Protein AF-A0AAV4MTW9-F1 (afdb_monomer)

Sequence (294 aa):
MYGYQKNYVWISEKLCIDIMNGYQNYFRSQCMYIMDGCQNCFISQWMDIRIASYRNGWISELLHIAMDGYQNYFRSQRIYIRITSDRNGWISELLQITAYLYQNYFRSQRIYIRITSDHSVFISELLQITMYGYQNYLVHNVWISEELFMDIRIISDHNVWIFRWMDIKIASDHNGWISELLQITMDGYQNCFRSQWMDIRIASDHNGWISELLQITMDGYQNCFRSQWMDIRIASDHNGWISELLQFTMDIRITSVHNVWLSEELFMDIRIISDHNVWISELLPEYNKRLLPF

Radius of gyration: 26.44 Å; Cα contacts (8 Å, |Δi|>4): 897; chains: 1; bounding box: 59×42×82 Å

pLDDT: mean 71.35, std 13.72, range [31.73, 88.75]

Solvent-accessible surface area (backbone atoms only — not comparable to full-atom values): 13640 Å² total; per-residue (Å²): 136,84,80,84,85,70,66,48,79,46,79,46,67,66,43,80,44,70,72,52,93,63,60,51,33,39,41,40,29,47,32,38,38,43,43,41,47,36,40,30,40,42,39,29,47,32,37,44,37,66,32,58,36,39,47,30,38,39,40,29,46,34,36,39,39,36,32,45,38,36,51,29,40,40,36,22,46,32,37,42,40,44,34,42,40,37,46,32,38,39,39,32,46,36,35,39,40,40,35,45,41,35,49,29,41,41,40,20,46,30,37,42,40,40,38,43,60,28,53,28,40,41,38,31,44,37,39,37,46,41,36,63,48,68,92,84,80,67,25,50,30,41,40,38,25,51,33,39,54,39,69,42,56,39,44,50,34,45,35,39,40,42,31,42,36,42,45,41,39,43,41,43,31,44,32,40,41,39,32,48,35,38,36,40,37,39,36,37,37,44,34,38,42,36,30,45,32,37,41,38,40,36,46,40,33,48,35,40,42,37,32,44,31,38,36,39,39,37,38,39,39,39,39,38,41,34,32,46,38,62,39,41,40,38,44,35,41,40,40,39,39,40,35,76,48,42,79,55,83,38,66,36,41,37,54,32,53,38,40,40,41,39,32,50,44,84,48,82,48,78,49,75,53,61,83,37,81,48,81,48,59,85,52,83,78,97,72,81,87,76,77,79,81,132

Foldseek 3Di:
DDDDDDAEEEEDQEEEAQEDPHANYEYEYQEYEYEEDENYEYEYQYYAYAEEYYCYEYEYQEEEDEYEYENYEYEYQEYAEEYEYENYEEEYQYYEYEYEEECYEEEYQEYHYEYHYANYEYEYQEYEYEYDDDPDDAHQYEYYYQDYDYPYPDEHEHYEYAYADDADEEEYEHYEYEYQEEEYEYEYEAYEYEYQEYAYEYEYERYEEEYQYYEYEYEYEAYEYEYQAYEYEYEYEHYEYEHEHDPDPYEYEYDYAEYEYEYADDDDDYDYPYNYYHYDYPDDDDDDPPPPDD

Secondary structure (DSSP, 8-state):
--------EEE-SEEEES----SS-EEE-SEEEE--EES-EEE-SEEEE-S-EES-EEEEEEEEE--EEES-EEEEEEEEEEEEEES-EEEEEEEEEEEEEES-EEEEEEEEEEEEEES-EEEEEEEEE-----SSS----EEEEEEEEE----EEES-EEEEEEEEEEEEEES-EEEEEEEEEEEEEES-EEE-SEEEEEEEEEEEEEEEEEEEEEEEEEEEEEEEEEEEEEEEEEEEEEEES--B----EEEEEEEEEEEESS-B--EEEEEEEEEEEES------------

Structure (mmCIF, N/CA/C/O backbone):
data_AF-A0AAV4MTW9-F1
#
_entry.id   AF-A0AAV4MTW9-F1
#
loop_
_atom_site.group_PDB
_atom_site.id
_atom_site.type_symbol
_atom_site.label_atom_id
_atom_site.label_alt_id
_atom_site.label_comp_id
_atom_site.label_asym_id
_atom_site.label_entity_id
_atom_site.label_seq_id
_atom_site.pdbx_PDB_ins_code
_atom_site.Cartn_x
_atom_site.Cartn_y
_atom_site.Cartn_z
_atom_site.occupancy
_atom_site.B_iso_or_equiv
_atom_site.auth_seq_id
_atom_site.auth_comp_id
_atom_site.auth_asym_id
_atom_site.auth_atom_id
_atom_site.pdbx_PDB_model_num
ATOM 1 N N . MET A 1 1 ? -10.074 -26.906 36.254 1.00 33.91 1 MET A N 1
ATOM 2 C CA . MET A 1 1 ? -10.757 -27.031 34.949 1.00 33.91 1 MET A CA 1
ATOM 3 C C . MET A 1 1 ? -12.032 -26.200 34.993 1.00 33.91 1 MET A C 1
ATOM 5 O O . MET A 1 1 ? -12.782 -26.348 35.945 1.00 33.91 1 MET A O 1
ATOM 9 N N . TYR A 1 2 ? -12.186 -25.313 34.003 1.00 37.59 2 TYR A N 1
ATOM 10 C CA . TYR A 1 2 ? -13.362 -24.505 33.633 1.00 37.59 2 TYR A CA 1
ATOM 11 C C . TYR A 1 2 ? -14.008 -23.630 34.722 1.00 37.59 2 TYR A C 1
ATOM 13 O O . TYR A 1 2 ? -15.045 -23.955 35.293 1.00 37.59 2 TYR A O 1
ATOM 21 N N . GLY A 1 3 ? -13.386 -22.472 34.968 1.00 34.41 3 GLY A N 1
ATOM 22 C CA . GLY A 1 3 ? -13.994 -21.369 35.710 1.00 34.41 3 GLY A CA 1
ATOM 23 C C . GLY A 1 3 ? -15.093 -20.692 34.887 1.00 34.41 3 GLY A C 1
ATOM 24 O O . GLY A 1 3 ? -14.887 -20.362 33.723 1.00 34.41 3 GLY A O 1
ATOM 25 N N . TYR A 1 4 ? -16.256 -20.538 35.515 1.00 38.91 4 TYR A N 1
ATOM 26 C CA . TYR A 1 4 ? -17.498 -19.938 35.030 1.00 38.91 4 TYR A CA 1
ATOM 27 C C . TYR A 1 4 ? -17.332 -18.796 34.006 1.00 38.91 4 TYR A C 1
ATOM 29 O O . TYR A 1 4 ? -17.029 -17.662 34.369 1.00 38.91 4 TYR A O 1
ATOM 37 N N . GLN A 1 5 ? -17.640 -19.079 32.736 1.00 45.12 5 GLN A N 1
ATOM 38 C CA . GLN A 1 5 ? -17.942 -18.062 31.726 1.00 45.12 5 GLN A CA 1
ATOM 39 C C . GLN A 1 5 ? -19.356 -17.533 31.980 1.00 45.12 5 GLN A C 1
ATOM 41 O O . GLN A 1 5 ? -20.344 -18.190 31.655 1.00 45.12 5 GLN A O 1
ATOM 46 N N . LYS A 1 6 ? -19.471 -16.354 32.593 1.00 51.50 6 LYS A N 1
ATOM 47 C CA . LYS A 1 6 ? -20.715 -15.581 32.553 1.00 51.50 6 LYS A CA 1
ATOM 48 C C . LYS A 1 6 ? -20.558 -14.510 31.484 1.00 51.50 6 LYS A C 1
ATOM 50 O O . LYS A 1 6 ? -19.900 -13.506 31.722 1.00 51.50 6 LYS A O 1
ATOM 55 N N . ASN A 1 7 ? -21.164 -14.747 30.326 1.00 62.75 7 ASN A N 1
ATOM 56 C CA . ASN A 1 7 ? -21.307 -13.729 29.293 1.00 62.75 7 ASN A CA 1
ATOM 57 C C . ASN A 1 7 ? -22.433 -12.795 29.730 1.00 62.75 7 ASN A C 1
ATOM 59 O O . ASN A 1 7 ? -23.581 -13.231 29.852 1.00 62.75 7 ASN A O 1
ATOM 63 N N . TYR A 1 8 ? -22.118 -11.531 29.993 1.00 70.31 8 TYR A N 1
ATOM 64 C CA . TYR A 1 8 ? -23.138 -10.546 30.326 1.00 70.31 8 TYR A CA 1
ATOM 65 C C . TYR A 1 8 ? -23.569 -9.787 29.072 1.00 70.31 8 TYR A C 1
ATOM 67 O O . TYR A 1 8 ? -22.739 -9.370 28.260 1.00 70.31 8 TYR A O 1
ATOM 75 N N . VAL A 1 9 ? -24.885 -9.618 28.928 1.00 75.69 9 VAL A N 1
ATOM 76 C CA . VAL A 1 9 ? -25.512 -8.802 27.885 1.00 75.69 9 VAL A CA 1
ATOM 77 C C . VAL A 1 9 ? -25.993 -7.511 28.530 1.00 75.69 9 VAL A C 1
ATOM 79 O O . VAL A 1 9 ? -26.837 -7.542 29.424 1.00 75.69 9 VAL A O 1
ATOM 82 N N . TRP A 1 10 ? -25.471 -6.385 28.060 1.00 76.12 10 TRP A N 1
ATOM 83 C CA . TRP A 1 10 ? -25.805 -5.057 28.564 1.00 76.12 10 TRP A CA 1
ATOM 84 C C . TRP A 1 10 ? -26.515 -4.261 27.478 1.00 76.12 10 TRP A C 1
ATOM 86 O O . TRP A 1 10 ? -25.985 -4.096 26.378 1.00 76.12 10 TRP A O 1
ATOM 96 N N . ILE A 1 11 ? -27.717 -3.776 27.788 1.00 79.44 11 ILE A N 1
ATOM 97 C CA . ILE A 1 11 ? -28.542 -2.990 26.869 1.00 79.44 11 ILE A CA 1
ATOM 98 C C . ILE A 1 11 ? -28.936 -1.697 27.577 1.00 79.44 11 ILE A C 1
ATOM 100 O O . ILE A 1 11 ? -29.550 -1.736 28.640 1.00 79.44 11 ILE A O 1
ATOM 104 N N . SER A 1 12 ? -28.564 -0.562 26.991 1.00 81.31 12 SER A N 1
ATOM 105 C CA . SER A 1 12 ? -28.893 0.779 27.488 1.00 81.31 12 SER A CA 1
ATOM 106 C C . SER A 1 12 ? -29.123 1.728 26.310 1.00 81.31 12 SER A C 1
ATOM 108 O O . SER A 1 12 ? -28.752 1.415 25.186 1.00 81.31 12 SER A O 1
ATOM 110 N N . GLU A 1 13 ? -29.715 2.898 26.532 1.00 80.25 13 GLU A N 1
ATOM 111 C CA . GLU A 1 13 ? -29.717 3.966 25.521 1.00 80.25 13 GLU A CA 1
ATOM 112 C C . GLU A 1 13 ? -28.353 4.665 25.446 1.00 80.25 13 GLU A C 1
ATOM 114 O O . GLU A 1 13 ? -27.844 4.954 24.362 1.00 80.25 13 GLU A O 1
ATOM 119 N N . LYS A 1 14 ? -27.734 4.912 26.605 1.00 84.19 14 LYS A N 1
ATOM 120 C CA . LYS A 1 14 ? -26.401 5.510 26.733 1.00 84.19 14 LYS A CA 1
ATOM 121 C C . LYS A 1 14 ? -25.573 4.700 27.710 1.00 84.19 14 LYS A C 1
ATOM 123 O O . LYS A 1 14 ? -26.053 4.342 28.787 1.00 84.19 14 LYS A O 1
ATOM 128 N N . LEU A 1 15 ? -24.325 4.434 27.348 1.00 80.69 15 LEU A N 1
ATOM 129 C CA . LEU A 1 15 ? -23.420 3.653 28.173 1.00 80.69 15 LEU A CA 1
ATOM 130 C C . LEU A 1 15 ? -22.068 4.356 28.278 1.00 80.69 15 LEU A C 1
ATOM 132 O O . LEU A 1 15 ? -21.459 4.701 27.270 1.00 80.69 15 LEU A O 1
ATOM 136 N N . CYS A 1 16 ? -21.613 4.564 29.508 1.00 79.12 16 CYS A N 1
ATOM 137 C CA . CYS A 1 16 ? -20.262 5.012 29.811 1.00 79.12 16 CYS A CA 1
ATOM 138 C C . CYS A 1 16 ? -19.577 3.886 30.585 1.00 79.12 16 CYS A C 1
ATOM 140 O O . CYS A 1 16 ? -20.095 3.451 31.615 1.00 79.12 16 CYS A O 1
ATOM 142 N N . ILE A 1 17 ? -18.469 3.379 30.058 1.00 72.75 17 ILE A N 1
ATOM 143 C CA . ILE A 1 17 ? -17.721 2.260 30.623 1.00 72.75 17 ILE A CA 1
ATOM 144 C C . ILE A 1 17 ? -16.321 2.756 30.965 1.00 72.75 17 ILE A C 1
ATOM 146 O O . ILE A 1 17 ? -15.572 3.090 30.053 1.00 72.75 17 ILE A O 1
ATOM 150 N N . ASP A 1 18 ? -15.974 2.776 32.253 1.00 65.56 18 ASP A N 1
ATOM 151 C CA . ASP A 1 18 ? -14.696 3.329 32.724 1.00 65.56 18 ASP A CA 1
ATOM 152 C C . ASP A 1 18 ? -13.575 2.267 32.791 1.00 65.56 18 ASP A C 1
ATOM 154 O O . ASP A 1 18 ? -12.507 2.424 32.216 1.00 65.56 18 ASP A O 1
ATOM 158 N N . ILE A 1 19 ? -13.818 1.120 33.430 1.00 62.25 19 ILE A N 1
ATOM 159 C CA . ILE A 1 19 ? -12.904 -0.036 33.413 1.00 62.25 19 ILE A CA 1
ATOM 160 C C . ILE A 1 19 ? -13.751 -1.303 33.426 1.00 62.25 19 ILE A C 1
ATOM 162 O O . ILE A 1 19 ? -14.639 -1.444 34.272 1.00 62.25 19 ILE A O 1
ATOM 166 N N . MET A 1 20 ? -13.468 -2.248 32.526 1.00 62.97 20 MET A N 1
ATOM 167 C CA . MET A 1 20 ? -14.108 -3.563 32.560 1.00 62.97 20 MET A CA 1
ATOM 168 C C . MET A 1 20 ? -13.184 -4.658 33.051 1.00 62.97 20 MET A C 1
ATOM 170 O O . MET A 1 20 ? -12.307 -5.133 32.337 1.00 62.97 20 MET A O 1
ATOM 174 N N . ASN A 1 21 ? -13.499 -5.154 34.243 1.00 54.59 21 ASN A N 1
ATOM 175 C CA . ASN A 1 21 ? -12.995 -6.428 34.727 1.00 54.59 21 ASN A CA 1
ATOM 176 C C . ASN A 1 21 ? -13.935 -7.545 34.250 1.00 54.59 21 ASN A C 1
ATOM 178 O O . ASN A 1 21 ? -14.930 -7.858 34.903 1.00 54.59 21 ASN A O 1
ATOM 182 N N . GLY A 1 22 ? -13.649 -8.123 33.082 1.00 56.19 22 GLY A N 1
ATOM 183 C CA . GLY A 1 22 ? -14.400 -9.253 32.533 1.00 56.19 22 GLY A CA 1
ATOM 184 C C . GLY A 1 22 ? -14.090 -9.524 31.061 1.00 56.19 22 GLY A C 1
ATOM 185 O O . GLY A 1 22 ? -13.777 -8.603 30.311 1.00 56.19 22 GLY A O 1
ATOM 186 N N . TYR A 1 23 ? -14.203 -10.790 30.660 1.00 63.16 23 TYR A N 1
ATOM 187 C CA . TYR A 1 23 ? -14.005 -11.259 29.286 1.00 63.16 23 TYR A CA 1
ATOM 188 C C . TYR A 1 23 ? -15.354 -11.670 28.677 1.00 63.16 23 TYR A C 1
ATOM 190 O O . TYR A 1 23 ? -16.226 -12.141 29.406 1.00 63.16 23 TYR A O 1
ATOM 198 N N . GLN A 1 24 ? -15.499 -11.568 27.353 1.00 69.25 24 GLN A N 1
ATOM 199 C CA . GLN A 1 24 ? -16.629 -12.124 26.585 1.00 69.25 24 GLN A CA 1
ATOM 200 C C . GLN A 1 24 ? -17.997 -11.490 26.871 1.00 69.25 24 GLN A C 1
ATOM 202 O O . GLN A 1 24 ? -19.038 -12.148 26.825 1.00 69.25 24 GLN A O 1
ATOM 207 N N . ASN A 1 25 ? -18.012 -10.186 27.124 1.00 77.62 25 ASN A N 1
ATOM 208 C CA . ASN A 1 25 ? -19.246 -9.433 27.306 1.00 77.62 25 ASN A CA 1
ATOM 209 C C . ASN A 1 25 ? -19.774 -8.864 25.985 1.00 77.62 25 ASN A C 1
ATOM 211 O O . ASN A 1 25 ? -19.014 -8.579 25.053 1.00 77.62 25 ASN A O 1
ATOM 215 N N . TYR A 1 26 ? -21.091 -8.663 25.936 1.00 80.25 26 TYR A N 1
ATOM 216 C CA . TYR A 1 26 ? -21.791 -8.069 24.805 1.00 80.25 26 TYR A CA 1
ATOM 217 C C . TYR A 1 26 ? -22.514 -6.790 25.232 1.00 80.25 26 TYR A C 1
ATOM 219 O O . TYR A 1 26 ? -23.359 -6.813 26.131 1.00 80.25 26 TYR A O 1
ATOM 227 N N . PHE A 1 27 ? -22.217 -5.685 24.553 1.00 81.81 27 PHE A N 1
ATOM 228 C CA . PHE A 1 27 ? -22.789 -4.370 24.831 1.00 81.81 27 PHE A CA 1
ATOM 229 C C . PHE A 1 27 ? -23.566 -3.857 23.633 1.00 81.81 27 PHE A C 1
ATOM 231 O O . PHE A 1 27 ? -23.054 -3.832 22.512 1.00 81.81 27 PHE A O 1
ATOM 238 N N . ARG A 1 28 ? -24.789 -3.395 23.887 1.00 82.44 28 ARG A N 1
ATOM 239 C CA . ARG A 1 28 ? -25.616 -2.707 22.903 1.00 82.44 28 ARG A CA 1
ATOM 240 C C . ARG A 1 28 ? -26.115 -1.385 23.468 1.00 82.44 28 ARG A C 1
ATOM 242 O O . ARG A 1 28 ? -26.792 -1.367 24.493 1.00 82.44 28 ARG A O 1
ATOM 249 N N . SER A 1 29 ? -25.808 -0.296 22.775 1.00 84.62 29 SER A N 1
ATOM 250 C CA . SER A 1 29 ? -26.256 1.048 23.145 1.00 84.62 29 SER A CA 1
ATOM 251 C C . SER A 1 29 ? -26.595 1.888 21.916 1.00 84.62 29 SER A C 1
ATOM 253 O O . SER A 1 29 ? -26.292 1.475 20.802 1.00 84.62 29 SER A O 1
ATOM 255 N N . GLN A 1 30 ? -27.218 3.058 22.076 1.00 79.81 30 GLN A N 1
ATOM 256 C CA . GLN A 1 30 ? -27.234 4.054 20.992 1.00 79.81 30 GLN A CA 1
ATOM 257 C C . GLN A 1 30 ? -25.926 4.851 20.984 1.00 79.81 30 GLN A C 1
ATOM 259 O O . GLN A 1 30 ? -25.338 5.063 19.924 1.00 79.81 30 GLN A O 1
ATOM 264 N N . CYS A 1 31 ? -25.440 5.230 22.172 1.00 80.81 31 CYS A N 1
ATOM 265 C CA . CYS A 1 31 ? -24.148 5.892 22.352 1.00 80.81 31 CYS A CA 1
ATOM 266 C C . CYS A 1 31 ? -23.289 5.146 23.374 1.00 80.81 31 CYS A C 1
ATOM 268 O O . CYS A 1 31 ? -23.778 4.802 24.458 1.00 80.81 31 CYS A O 1
ATOM 270 N N . MET A 1 32 ? -22.008 4.943 23.061 1.00 80.88 32 MET A N 1
ATOM 271 C CA . MET A 1 32 ? -21.030 4.386 23.998 1.00 80.88 32 MET A CA 1
ATOM 272 C C . MET A 1 32 ? -19.794 5.266 24.127 1.00 80.88 32 MET A C 1
ATOM 274 O O . MET A 1 32 ? -19.244 5.728 23.130 1.00 80.88 32 MET A O 1
ATOM 278 N N . TYR A 1 33 ? -19.353 5.442 25.369 1.00 74.81 33 TYR A N 1
ATOM 279 C CA . TYR A 1 33 ? -18.033 5.955 25.713 1.00 74.81 33 TYR A CA 1
ATOM 280 C C . TYR A 1 33 ? -17.292 4.869 26.485 1.00 74.81 33 TYR A C 1
ATOM 282 O O . TYR A 1 33 ? -17.823 4.378 27.485 1.00 74.81 33 TYR A O 1
ATOM 290 N N . ILE A 1 34 ? -16.132 4.433 25.990 1.00 70.75 34 ILE A N 1
ATOM 291 C CA . ILE A 1 34 ? -15.452 3.248 26.534 1.00 70.75 34 ILE A CA 1
ATOM 292 C C . ILE A 1 34 ? -13.982 3.538 26.820 1.00 70.75 34 ILE A C 1
ATOM 294 O O . ILE A 1 34 ? -13.256 4.042 25.960 1.00 70.75 34 ILE A O 1
ATOM 298 N N . MET A 1 35 ? -13.583 3.175 28.042 1.00 57.81 35 MET A N 1
ATOM 299 C CA . MET A 1 35 ? -12.271 3.421 28.634 1.00 57.81 35 MET A CA 1
ATOM 300 C C . MET A 1 35 ? -11.452 2.134 28.932 1.00 57.81 35 MET A C 1
ATOM 302 O O . MET A 1 35 ? -10.246 2.208 29.080 1.00 57.81 35 MET A O 1
ATOM 306 N N . ASP A 1 36 ? -12.002 0.918 28.946 1.00 64.12 36 ASP A N 1
ATOM 307 C CA . ASP A 1 36 ? -11.157 -0.299 28.888 1.00 64.12 36 ASP A CA 1
ATOM 308 C C . ASP A 1 36 ? -11.967 -1.547 28.528 1.00 64.12 36 ASP A C 1
ATOM 310 O O . ASP A 1 36 ? -13.145 -1.654 28.885 1.00 64.12 36 ASP A O 1
ATOM 314 N N . GLY A 1 37 ? -11.346 -2.519 27.857 1.00 65.88 37 GLY A N 1
ATOM 315 C CA . GLY A 1 37 ? -11.930 -3.842 27.678 1.00 65.88 37 GLY A CA 1
ATOM 316 C C . GLY A 1 37 ? -11.040 -4.846 26.945 1.00 65.88 37 GLY A C 1
ATOM 317 O O . GLY A 1 37 ? -10.275 -4.499 26.046 1.00 65.88 37 GLY A O 1
ATOM 318 N N . CYS A 1 38 ? -11.219 -6.127 27.274 1.00 71.56 38 CYS A N 1
ATOM 319 C CA . CYS A 1 38 ? -10.578 -7.258 26.603 1.00 71.56 38 CYS A CA 1
ATOM 320 C C . CYS A 1 38 ? -11.609 -8.325 26.203 1.00 71.56 38 CYS A C 1
ATOM 322 O O . CYS A 1 38 ? -12.444 -8.712 27.019 1.00 71.56 38 CYS A O 1
ATOM 324 N N . GLN A 1 39 ? -11.498 -8.872 24.988 1.00 76.38 39 GLN A N 1
ATOM 325 C CA . GLN A 1 39 ? -12.363 -9.949 24.473 1.00 76.38 39 GLN A CA 1
ATOM 326 C C . GLN A 1 39 ? -13.869 -9.636 24.483 1.00 76.38 39 GLN A C 1
ATOM 328 O O . GLN A 1 39 ? -14.675 -10.512 24.788 1.00 76.38 39 GLN A O 1
ATOM 333 N N . ASN A 1 40 ? -14.263 -8.405 24.172 1.00 80.56 40 ASN A N 1
ATOM 334 C CA . ASN A 1 40 ? -15.651 -7.948 24.232 1.00 80.56 40 ASN A CA 1
ATOM 335 C C . ASN A 1 40 ? -16.205 -7.572 22.851 1.00 80.56 40 ASN A C 1
ATOM 337 O O . ASN A 1 40 ? -15.458 -7.220 21.937 1.00 80.56 40 ASN A O 1
ATOM 341 N N . CYS A 1 41 ? -17.533 -7.616 22.729 1.00 82.44 41 CYS A N 1
ATOM 342 C CA . CYS A 1 41 ? -18.272 -7.197 21.542 1.00 82.44 41 CYS A CA 1
ATOM 343 C C . CYS A 1 41 ? -19.136 -5.969 21.850 1.00 82.44 41 CYS A C 1
ATOM 345 O O . CYS A 1 41 ? -19.963 -5.997 22.762 1.00 82.44 41 CYS A O 1
ATOM 347 N N . PHE A 1 42 ? -18.986 -4.916 21.051 1.00 83.12 42 PHE A N 1
ATOM 348 C CA . PHE A 1 42 ? -19.674 -3.640 21.229 1.00 83.12 42 PHE A CA 1
ATOM 349 C C . PHE A 1 42 ? -20.457 -3.269 19.975 1.00 83.12 42 PHE A C 1
ATOM 351 O O . PHE A 1 42 ? -19.894 -3.218 18.883 1.00 83.12 42 PHE A O 1
ATOM 358 N N . ILE A 1 43 ? -21.748 -2.974 20.138 1.00 82.69 43 ILE A N 1
ATOM 359 C CA . ILE A 1 43 ? -22.631 -2.493 19.073 1.00 82.69 43 ILE A CA 1
ATOM 360 C C . ILE A 1 43 ? -23.284 -1.178 19.490 1.00 82.69 43 ILE A C 1
ATOM 362 O O . ILE A 1 43 ? -23.997 -1.119 20.492 1.00 82.69 43 ILE A O 1
ATOM 366 N N . SER A 1 44 ? -23.049 -0.127 18.708 1.00 83.56 44 SER A N 1
ATOM 367 C CA . SER A 1 44 ? -23.597 1.212 18.937 1.00 83.56 44 SER A CA 1
ATOM 368 C C . SER A 1 44 ? -24.024 1.863 17.632 1.00 83.56 44 SER A C 1
ATOM 370 O O . SER A 1 44 ? -23.621 1.414 16.567 1.00 83.56 44 SER A O 1
ATOM 372 N N . GLN A 1 45 ? -24.779 2.955 17.697 1.00 81.06 45 GLN A N 1
ATOM 373 C CA . GLN A 1 45 ? -24.816 3.893 16.569 1.00 81.06 45 GLN A CA 1
ATOM 374 C C . GLN A 1 45 ? -23.584 4.804 16.616 1.00 81.06 45 GLN A C 1
ATOM 376 O O . GLN A 1 45 ? -22.919 5.014 15.605 1.00 81.06 45 GLN A O 1
ATOM 381 N N . TRP A 1 46 ? -23.236 5.277 17.816 1.00 83.75 46 TRP A N 1
ATOM 382 C CA . TRP A 1 46 ? -22.126 6.199 18.049 1.00 83.75 46 TRP A CA 1
ATOM 383 C C . TRP A 1 46 ? -21.171 5.650 19.101 1.00 83.75 46 TRP A C 1
ATOM 385 O O . TRP A 1 46 ? -21.608 5.236 20.182 1.00 83.75 46 TRP A O 1
ATOM 395 N N . MET A 1 47 ? -19.871 5.677 18.816 1.00 82.38 47 MET A N 1
ATOM 396 C CA . MET A 1 47 ? -18.837 5.313 19.784 1.00 82.38 47 MET A CA 1
ATOM 397 C C . MET A 1 47 ? -17.680 6.306 19.780 1.00 82.38 47 MET A C 1
ATOM 399 O O . MET A 1 47 ? -17.178 6.670 18.715 1.00 82.38 47 MET A O 1
ATOM 403 N N . ASP A 1 48 ? -17.229 6.666 20.979 1.00 81.94 48 ASP A N 1
ATOM 404 C CA . ASP A 1 48 ? -15.929 7.291 21.228 1.00 81.94 48 ASP A CA 1
ATOM 405 C C . ASP A 1 48 ? -15.130 6.375 22.172 1.00 81.94 48 ASP A C 1
ATOM 407 O O . ASP A 1 48 ? -15.612 5.990 23.243 1.00 81.94 48 ASP A O 1
ATOM 411 N N . ILE A 1 49 ? -13.942 5.960 21.732 1.00 75.25 49 ILE A N 1
ATOM 412 C CA . ILE A 1 49 ? -13.065 5.013 22.430 1.00 75.25 49 ILE A CA 1
ATOM 413 C C . ILE A 1 49 ? -11.720 5.694 22.663 1.00 75.25 49 ILE A C 1
ATOM 415 O O . ILE A 1 49 ? -11.095 6.149 21.702 1.00 75.25 49 ILE A O 1
ATOM 419 N N . ARG A 1 50 ? -11.244 5.740 23.915 1.00 71.31 50 ARG A N 1
ATOM 420 C CA . ARG A 1 50 ? -10.065 6.547 24.288 1.00 71.31 50 ARG A CA 1
ATOM 421 C C . ARG A 1 50 ? -8.902 5.814 24.972 1.00 71.31 50 ARG A C 1
ATOM 423 O O . ARG A 1 50 ? -8.271 6.411 25.835 1.00 71.31 50 ARG A O 1
ATOM 430 N N . ILE A 1 51 ? -8.639 4.537 24.681 1.00 64.19 51 ILE A N 1
ATOM 431 C CA . ILE A 1 51 ? -7.947 3.631 25.631 1.00 64.19 51 ILE A CA 1
ATOM 432 C C . ILE A 1 51 ? -7.310 2.389 25.013 1.00 64.19 51 ILE A C 1
ATOM 434 O O . ILE A 1 51 ? -7.594 2.075 23.868 1.00 64.19 51 ILE A O 1
ATOM 438 N N . ALA A 1 52 ? -6.491 1.649 25.769 1.00 66.00 52 ALA A N 1
ATOM 439 C CA . ALA A 1 52 ? -5.867 0.410 25.303 1.00 66.00 52 ALA A CA 1
ATOM 440 C C . ALA A 1 52 ? -6.887 -0.728 25.118 1.00 66.00 52 ALA A C 1
ATOM 442 O O . ALA A 1 52 ? -7.711 -0.967 25.990 1.00 66.00 52 ALA A O 1
ATOM 443 N N . SER A 1 53 ? -6.849 -1.459 24.001 1.00 71.44 53 SER A N 1
ATOM 444 C CA . SER A 1 53 ? -7.817 -2.542 23.761 1.00 71.44 53 SER A CA 1
ATOM 445 C C . SER A 1 53 ? -7.193 -3.804 23.177 1.00 71.44 53 SER A C 1
ATOM 447 O O . SER A 1 53 ? -6.326 -3.740 22.302 1.00 71.44 53 SER A O 1
ATOM 449 N N . TYR A 1 54 ? -7.670 -4.963 23.641 1.00 78.12 54 TYR A N 1
ATOM 450 C CA . TYR A 1 54 ? -7.151 -6.271 23.242 1.00 78.12 54 TYR A CA 1
ATOM 451 C C . TYR A 1 54 ? -8.271 -7.231 22.826 1.00 78.12 54 TYR A C 1
ATOM 453 O O . TYR A 1 54 ? -9.138 -7.587 23.630 1.00 78.12 54 TYR A O 1
ATOM 461 N N . ARG A 1 55 ? -8.216 -7.726 21.583 1.00 80.50 55 ARG A N 1
ATOM 462 C CA . ARG A 1 55 ? -9.146 -8.742 21.046 1.00 80.50 55 ARG A CA 1
ATOM 463 C C . ARG A 1 55 ? -10.633 -8.382 21.124 1.00 80.50 55 ARG A C 1
ATOM 465 O O . ARG A 1 55 ? -11.463 -9.245 21.396 1.00 80.50 55 ARG A O 1
ATOM 472 N N . ASN A 1 56 ? -10.987 -7.129 20.883 1.00 81.62 56 ASN A N 1
ATOM 473 C CA . ASN A 1 56 ? -12.376 -6.678 20.874 1.00 81.62 56 ASN A CA 1
ATOM 474 C C . ASN A 1 56 ? -12.959 -6.602 19.456 1.00 81.62 56 ASN A C 1
ATOM 476 O O . ASN A 1 56 ? -12.244 -6.358 18.482 1.00 81.62 56 ASN A O 1
ATOM 480 N N . GLY A 1 57 ? -14.279 -6.770 19.366 1.00 80.69 57 GLY A N 1
ATOM 481 C CA . GLY A 1 57 ? -15.078 -6.547 18.164 1.00 80.69 57 GLY A CA 1
ATOM 482 C C . GLY A 1 57 ? -15.984 -5.327 18.320 1.00 80.69 57 GLY A C 1
ATOM 483 O O . GLY A 1 57 ? -16.774 -5.254 19.261 1.00 80.69 57 GLY A O 1
ATOM 484 N N . TRP A 1 58 ? -15.905 -4.388 17.382 1.00 83.06 58 TRP A N 1
ATOM 485 C CA . TRP A 1 58 ? -16.628 -3.118 17.432 1.00 83.06 58 TRP A CA 1
ATOM 486 C C . TRP A 1 58 ? -17.458 -2.920 16.171 1.00 83.06 58 TRP A C 1
ATOM 488 O O . TRP A 1 58 ? -16.931 -2.997 15.061 1.00 83.06 58 TRP A O 1
ATOM 498 N N . ILE A 1 59 ? -18.750 -2.651 16.336 1.00 83.38 59 ILE A N 1
ATOM 499 C CA . ILE A 1 59 ? -19.681 -2.389 15.237 1.00 83.38 59 ILE A CA 1
ATOM 500 C C . ILE A 1 59 ? -20.425 -1.086 15.525 1.00 83.38 59 ILE A C 1
ATOM 502 O O . ILE A 1 59 ? -21.197 -1.018 16.480 1.00 83.38 59 ILE A O 1
ATOM 506 N N . SER A 1 60 ? -20.202 -0.064 14.703 1.00 86.06 60 SER A N 1
ATOM 507 C CA . SER A 1 60 ? -20.837 1.250 14.852 1.00 86.06 60 SER A CA 1
ATOM 508 C C . SER A 1 60 ? -21.420 1.769 13.536 1.00 86.06 60 SER A C 1
ATOM 510 O O . SER A 1 60 ? -21.120 1.233 12.475 1.00 86.06 60 SER A O 1
ATOM 512 N N . GLU A 1 61 ? -22.231 2.824 13.567 1.00 81.50 61 GLU A N 1
ATOM 513 C CA . GLU A 1 61 ? -22.415 3.670 12.376 1.00 81.50 61 GLU A CA 1
ATOM 514 C C . GLU A 1 61 ? -21.272 4.690 12.306 1.00 81.50 61 GLU A C 1
ATOM 516 O O . GLU A 1 61 ? -20.664 4.899 11.253 1.00 81.50 61 GLU A O 1
ATOM 521 N N . LEU A 1 62 ? -20.933 5.287 13.454 1.00 85.31 62 LEU A N 1
ATOM 522 C CA . LEU A 1 62 ? -19.889 6.297 13.589 1.00 85.31 62 LEU A CA 1
ATOM 523 C C . LEU A 1 62 ? -18.963 5.966 14.752 1.00 85.31 62 LEU A C 1
ATOM 525 O O . LEU A 1 62 ? -19.401 5.696 15.874 1.00 85.31 62 LEU A O 1
ATOM 529 N N . LEU A 1 63 ? -17.666 5.957 14.460 1.00 82.56 63 LEU A N 1
ATOM 530 C CA . LEU A 1 63 ? -16.643 5.457 15.363 1.00 82.56 63 LEU A CA 1
ATOM 531 C C . LEU A 1 63 ? -15.464 6.428 15.420 1.00 82.56 63 LEU A C 1
ATOM 533 O O . LEU A 1 63 ? -14.779 6.651 14.423 1.00 82.56 63 LEU A O 1
ATOM 537 N N . HIS A 1 64 ? -15.239 6.998 16.599 1.00 82.81 64 HIS A N 1
ATOM 538 C CA . HIS A 1 64 ? -14.086 7.834 16.911 1.00 82.81 64 HIS A CA 1
ATOM 539 C C . HIS A 1 64 ? -13.172 7.083 17.865 1.00 82.81 64 HIS A C 1
ATOM 541 O O . HIS A 1 64 ? -13.622 6.538 18.872 1.00 82.81 64 HIS A O 1
ATOM 547 N N . ILE A 1 65 ? -11.893 7.013 17.515 1.00 77.25 65 ILE A N 1
ATOM 548 C CA . ILE A 1 65 ? -10.935 6.187 18.232 1.00 77.25 65 ILE A CA 1
ATOM 549 C C . ILE A 1 65 ? -9.635 6.946 18.467 1.00 77.25 65 ILE A C 1
ATOM 551 O O . ILE A 1 65 ? -8.969 7.371 17.520 1.00 77.25 65 ILE A O 1
ATOM 555 N N . ALA A 1 66 ? -9.226 6.992 19.731 1.00 78.38 66 ALA A N 1
ATOM 556 C CA . ALA A 1 66 ? -7.865 7.270 20.159 1.00 78.38 66 ALA A CA 1
ATOM 557 C C . ALA A 1 66 ? -7.407 6.166 21.129 1.00 78.38 66 ALA A C 1
ATOM 559 O O . ALA A 1 66 ? -7.836 6.132 22.269 1.00 78.38 66 ALA A O 1
ATOM 560 N N . MET A 1 67 ? -6.577 5.227 20.688 1.00 68.69 67 MET A N 1
ATOM 561 C CA . MET A 1 67 ? -6.220 4.015 21.432 1.00 68.69 67 MET A CA 1
ATOM 562 C C . MET A 1 67 ? -4.810 3.534 21.103 1.00 68.69 67 MET A C 1
ATOM 564 O O . MET A 1 67 ? -4.261 3.902 20.068 1.00 68.69 67 MET A O 1
ATOM 568 N N . ASP A 1 68 ? -4.323 2.609 21.927 1.00 68.06 68 ASP A N 1
ATOM 569 C CA . ASP A 1 68 ? -3.330 1.612 21.535 1.00 68.06 68 ASP A CA 1
ATOM 570 C C . ASP A 1 68 ? -4.041 0.251 21.440 1.00 68.06 68 ASP A C 1
ATOM 572 O O . ASP A 1 68 ? -4.643 -0.221 22.405 1.00 68.06 68 ASP A O 1
ATOM 576 N N . GLY A 1 69 ? -4.075 -0.360 20.257 1.00 69.69 69 GLY A N 1
ATOM 577 C CA . GLY A 1 69 ? -4.939 -1.521 20.004 1.00 69.69 69 GLY A CA 1
ATOM 578 C C . GLY A 1 69 ? -4.192 -2.731 19.460 1.00 69.69 69 GLY A C 1
ATOM 579 O O . GLY A 1 69 ? -3.462 -2.591 18.480 1.00 69.69 69 GLY A O 1
ATOM 580 N N . TYR A 1 70 ? -4.463 -3.917 20.016 1.00 78.75 70 TYR A N 1
ATOM 581 C CA . TYR A 1 70 ? -3.915 -5.193 19.547 1.00 78.75 70 TYR A CA 1
ATOM 582 C C . TYR A 1 70 ? -5.005 -6.233 19.234 1.00 78.75 70 TYR A C 1
ATOM 584 O O . TYR A 1 70 ? -5.836 -6.560 20.088 1.00 78.75 70 TYR A O 1
ATOM 592 N N . GLN A 1 71 ? -4.957 -6.823 18.035 1.00 81.88 71 GLN A N 1
ATOM 593 C CA . GLN A 1 71 ? -5.868 -7.892 17.580 1.00 81.88 71 GLN A CA 1
ATOM 594 C C . GLN A 1 71 ? -7.369 -7.553 17.627 1.00 81.88 71 GLN A C 1
ATOM 596 O O . GLN A 1 71 ? -8.208 -8.420 17.872 1.00 81.88 71 GLN A O 1
ATOM 601 N N . ASN A 1 72 ? -7.730 -6.300 17.396 1.00 84.00 72 ASN A N 1
ATOM 602 C CA . ASN A 1 72 ? -9.109 -5.830 17.373 1.00 84.00 72 ASN A CA 1
ATOM 603 C C . ASN A 1 72 ? -9.705 -5.844 15.960 1.00 84.00 72 ASN A C 1
ATOM 605 O O . ASN A 1 72 ? -9.005 -5.684 14.958 1.00 84.00 72 ASN A O 1
ATOM 609 N N . TYR A 1 73 ? -11.029 -5.970 15.898 1.00 85.19 73 TYR A N 1
ATOM 610 C CA . TYR A 1 73 ? -11.808 -5.861 14.672 1.00 85.19 73 TYR A CA 1
ATOM 611 C C . TYR A 1 73 ? -12.827 -4.726 14.780 1.00 85.19 73 TYR A C 1
ATOM 613 O O . TYR A 1 73 ? -13.616 -4.678 15.725 1.00 85.19 73 TYR A O 1
ATOM 621 N N . PHE A 1 74 ? -12.840 -3.841 13.788 1.00 85.75 74 PHE A N 1
ATOM 622 C CA . PHE A 1 74 ? -13.715 -2.677 13.738 1.00 85.75 74 PHE A CA 1
ATOM 623 C C . PHE A 1 74 ? -14.502 -2.650 12.435 1.00 85.75 74 PHE A C 1
ATOM 625 O O . PHE A 1 74 ? -13.940 -2.763 11.346 1.00 85.75 74 PHE A O 1
ATOM 632 N N . ARG A 1 75 ? -15.811 -2.436 12.546 1.00 87.12 75 ARG A N 1
ATOM 633 C CA . ARG A 1 75 ? -16.716 -2.219 11.421 1.00 87.12 75 ARG A CA 1
ATOM 634 C C . ARG A 1 75 ? -17.554 -0.973 11.680 1.00 87.12 75 ARG A C 1
ATOM 636 O O . ARG A 1 75 ? -18.265 -0.918 12.678 1.00 87.12 75 ARG A O 1
ATOM 643 N N . SER A 1 76 ? -17.500 0.011 10.791 1.00 88.00 76 SER A N 1
ATOM 644 C CA . SER A 1 76 ? -18.315 1.224 10.927 1.00 88.00 76 SER A CA 1
ATOM 645 C C . SER A 1 76 ? -18.580 1.891 9.589 1.00 88.00 76 SER A C 1
ATOM 647 O O . SER A 1 76 ? -17.755 1.753 8.703 1.00 88.00 76 SER A O 1
ATOM 649 N N . GLN A 1 77 ? -19.659 2.657 9.413 1.00 83.62 77 GLN A N 1
ATOM 650 C CA . GLN A 1 77 ? -19.808 3.437 8.172 1.00 83.62 77 GLN A CA 1
ATOM 651 C C . GLN A 1 77 ? -18.705 4.490 8.076 1.00 83.62 77 GLN A C 1
ATOM 653 O O . GLN A 1 77 ? -18.013 4.565 7.062 1.00 83.62 77 GLN A O 1
ATOM 658 N N . ARG A 1 78 ? -18.467 5.247 9.157 1.00 87.12 78 ARG A N 1
ATOM 659 C CA . ARG A 1 78 ? -17.308 6.151 9.237 1.00 87.12 78 ARG A CA 1
ATOM 660 C C . ARG A 1 78 ? -16.441 5.852 10.443 1.00 87.12 78 ARG A C 1
ATOM 662 O O . ARG A 1 78 ? -16.954 5.624 11.543 1.00 87.12 78 ARG A O 1
ATOM 669 N N . ILE A 1 79 ? -15.132 5.868 10.220 1.00 83.38 79 ILE A N 1
ATOM 670 C CA . ILE A 1 79 ? -14.126 5.683 11.260 1.00 83.38 79 ILE A CA 1
ATOM 671 C C . ILE A 1 79 ? -13.134 6.840 11.212 1.00 83.38 79 ILE A C 1
ATOM 673 O O . ILE A 1 79 ? -12.547 7.123 10.167 1.00 83.38 79 ILE A O 1
ATOM 677 N N . TYR A 1 80 ? -12.918 7.458 12.368 1.00 85.50 80 TYR A N 1
ATOM 678 C CA . TYR A 1 80 ? -11.873 8.446 12.602 1.00 85.50 80 TYR A CA 1
ATOM 679 C C . TYR A 1 80 ? -10.903 7.895 13.644 1.00 85.50 80 TYR A C 1
ATOM 681 O O . TYR A 1 80 ? -11.297 7.598 14.772 1.00 85.50 80 TYR A O 1
ATOM 689 N N . ILE A 1 81 ? -9.640 7.743 13.257 1.00 78.06 81 ILE A N 1
ATOM 690 C CA . ILE A 1 81 ? -8.629 7.026 14.032 1.00 78.06 81 ILE A CA 1
ATOM 691 C C . ILE A 1 81 ? -7.418 7.921 14.295 1.00 78.06 81 ILE A C 1
ATOM 693 O O . ILE A 1 81 ? -6.822 8.460 13.359 1.00 78.06 81 ILE A O 1
ATOM 697 N N . ARG A 1 82 ? -6.983 7.987 15.557 1.00 80.19 82 ARG A N 1
ATOM 698 C CA . ARG A 1 82 ? -5.664 8.497 15.952 1.00 80.19 82 ARG A CA 1
ATOM 699 C C . ARG A 1 82 ? -4.971 7.538 16.923 1.00 80.19 82 ARG A C 1
ATOM 701 O O . ARG A 1 82 ? -5.231 7.617 18.120 1.00 80.19 82 ARG A O 1
ATOM 708 N N . ILE A 1 83 ? -4.141 6.616 16.427 1.00 68.88 83 ILE A N 1
ATOM 709 C CA . ILE A 1 83 ? -3.708 5.447 17.223 1.00 68.88 83 ILE A CA 1
ATOM 710 C C . ILE A 1 83 ? -2.264 5.013 16.977 1.00 68.88 83 ILE A C 1
ATOM 712 O O . ILE A 1 83 ? -1.657 5.371 15.966 1.00 68.88 83 ILE A O 1
ATOM 716 N N . THR A 1 84 ? -1.763 4.148 17.858 1.00 70.31 84 THR A N 1
ATOM 717 C CA . THR A 1 84 ? -0.820 3.101 17.453 1.00 70.31 84 THR A CA 1
ATOM 718 C C . THR A 1 84 ? -1.548 1.756 17.425 1.00 70.31 84 THR A C 1
ATOM 720 O O . THR A 1 84 ? -2.391 1.475 18.282 1.00 70.31 84 THR A O 1
ATOM 723 N N . SER A 1 85 ? -1.315 0.926 16.407 1.00 72.88 85 SER A N 1
ATOM 724 C CA . SER A 1 85 ? -1.957 -0.392 16.371 1.00 72.88 85 SER A CA 1
ATOM 725 C C . SER A 1 85 ? -1.164 -1.498 15.722 1.00 72.88 85 SER A C 1
ATOM 727 O O . SER A 1 85 ? -0.477 -1.299 14.720 1.00 72.88 85 SER A O 1
ATOM 729 N N . ASP A 1 86 ? -1.403 -2.698 16.236 1.00 79.31 86 ASP A N 1
ATOM 730 C CA . ASP A 1 86 ? -0.789 -3.934 15.785 1.00 79.31 86 ASP A CA 1
ATOM 731 C C . ASP A 1 86 ? -1.866 -5.008 15.534 1.00 79.31 86 ASP A C 1
ATOM 733 O O . ASP A 1 86 ? -2.703 -5.291 16.398 1.00 79.31 86 ASP A O 1
ATOM 737 N N . ARG A 1 87 ? -1.855 -5.605 14.334 1.00 82.56 87 ARG A N 1
ATOM 738 C CA . ARG A 1 87 ? -2.737 -6.723 13.937 1.00 82.56 87 ARG A CA 1
ATOM 739 C C . ARG A 1 87 ? -4.239 -6.441 14.024 1.00 82.56 87 ARG A C 1
ATOM 741 O O . ARG A 1 87 ? -5.013 -7.345 14.342 1.00 82.56 87 ARG A O 1
ATOM 748 N N . ASN A 1 88 ? -4.677 -5.219 13.727 1.00 84.81 88 ASN A N 1
ATOM 749 C CA . ASN A 1 88 ? -6.101 -4.877 13.706 1.00 84.81 88 ASN A CA 1
ATOM 750 C C . ASN A 1 88 ? -6.701 -4.954 12.295 1.00 84.81 88 ASN A C 1
ATOM 752 O O . ASN A 1 88 ? -6.029 -4.710 11.289 1.00 84.81 88 ASN A O 1
ATOM 756 N N . GLY A 1 89 ? -7.996 -5.272 12.242 1.00 84.06 89 GLY A N 1
ATOM 757 C CA . GLY A 1 89 ? -8.810 -5.275 11.028 1.00 84.06 89 GLY A CA 1
ATOM 758 C C . GLY A 1 89 ? -9.860 -4.167 11.051 1.00 84.06 89 GLY A C 1
ATOM 759 O O . GLY A 1 89 ? -10.619 -4.053 12.013 1.00 84.06 89 GLY A O 1
ATOM 760 N N . TRP A 1 90 ? -9.930 -3.381 9.981 1.00 86.88 90 TRP A N 1
ATOM 761 C CA . TRP A 1 90 ? -10.796 -2.208 9.878 1.00 86.88 90 TRP A CA 1
ATOM 762 C C . TRP A 1 90 ? -11.638 -2.268 8.611 1.00 86.88 90 TRP A C 1
ATOM 764 O O . TRP A 1 90 ? -11.098 -2.401 7.512 1.00 86.88 90 TRP A O 1
ATOM 774 N N . ILE A 1 91 ? -12.957 -2.149 8.757 1.00 85.94 91 ILE A N 1
ATOM 775 C CA . ILE A 1 91 ? -13.898 -2.128 7.637 1.00 85.94 91 ILE A CA 1
ATOM 776 C C . ILE A 1 91 ? -14.804 -0.904 7.731 1.00 85.94 91 ILE A C 1
ATOM 778 O O . ILE A 1 91 ? -15.513 -0.743 8.728 1.00 85.94 91 ILE A O 1
ATOM 782 N N . SER A 1 92 ? -14.833 -0.080 6.682 1.00 88.75 92 SER A N 1
ATOM 783 C CA . SER A 1 92 ? -15.723 1.082 6.635 1.00 88.75 92 SER A CA 1
ATOM 784 C C . SER A 1 92 ? -16.190 1.523 5.254 1.00 88.75 92 SER A C 1
ATOM 786 O O . SER A 1 92 ? -15.802 0.950 4.246 1.00 88.75 92 SER A O 1
ATOM 788 N N . GLU A 1 93 ? -17.058 2.531 5.194 1.00 86.56 93 GLU A N 1
ATOM 789 C CA . GLU A 1 93 ? -17.304 3.284 3.957 1.00 86.56 93 GLU A CA 1
ATOM 790 C C . GLU A 1 93 ? -16.311 4.449 3.855 1.00 86.56 93 GLU A C 1
ATOM 792 O O . GLU A 1 93 ? -15.708 4.671 2.808 1.00 86.56 93 GLU A O 1
ATOM 797 N N . LEU A 1 94 ? -16.084 5.166 4.961 1.00 87.19 94 LEU A N 1
ATOM 798 C CA . LEU A 1 94 ? -15.143 6.280 5.036 1.00 87.19 94 LEU A CA 1
ATOM 799 C C . LEU A 1 94 ? -14.188 6.103 6.215 1.00 87.19 94 LEU A C 1
ATOM 801 O O . LEU A 1 94 ? -14.603 6.038 7.372 1.00 87.19 94 LEU A O 1
ATOM 805 N N . LEU A 1 95 ? -12.897 6.075 5.910 1.00 85.69 95 LEU A N 1
ATOM 806 C CA . LEU A 1 95 ? -11.826 5.882 6.872 1.00 85.69 95 LEU A CA 1
ATOM 807 C C . LEU A 1 95 ? -10.900 7.095 6.875 1.00 85.69 95 LEU A C 1
ATOM 809 O O . LEU A 1 95 ? -10.335 7.439 5.838 1.00 85.69 95 LEU A O 1
ATOM 813 N N . GLN A 1 96 ? -10.725 7.724 8.034 1.00 86.88 96 GLN A N 1
ATOM 814 C CA . GLN A 1 96 ? -9.707 8.750 8.252 1.00 86.88 96 GLN A CA 1
ATOM 815 C C . GLN A 1 96 ? -8.742 8.302 9.344 1.00 86.88 96 GLN A C 1
ATOM 817 O O . GLN A 1 96 ? -9.168 8.016 10.464 1.00 86.88 96 GLN A O 1
ATOM 822 N N . ILE A 1 97 ? -7.445 8.242 9.033 1.00 81.44 97 ILE A N 1
ATOM 823 C CA . ILE A 1 97 ? -6.433 7.703 9.951 1.00 81.44 97 ILE A CA 1
ATOM 824 C C . ILE A 1 97 ? -5.259 8.654 10.090 1.00 81.44 97 ILE A C 1
ATOM 826 O O . ILE A 1 97 ? -4.697 9.123 9.104 1.00 81.44 97 ILE A O 1
ATOM 830 N N . THR A 1 98 ? -4.827 8.869 11.330 1.00 82.88 98 THR A N 1
ATOM 831 C CA . THR A 1 98 ? -3.484 9.357 11.649 1.00 82.88 98 THR A CA 1
ATOM 832 C C . THR A 1 98 ? -2.813 8.407 12.640 1.00 82.88 98 THR A C 1
ATOM 834 O O . THR A 1 98 ? -3.200 8.395 13.806 1.00 82.88 98 THR A O 1
ATOM 837 N N . ALA A 1 99 ? -1.859 7.573 12.209 1.00 72.81 99 ALA A N 1
ATOM 838 C CA . ALA A 1 99 ? -1.395 6.463 13.054 1.00 72.81 99 ALA A CA 1
ATOM 839 C C . ALA A 1 99 ? 0.022 5.937 12.764 1.00 72.81 99 ALA A C 1
ATOM 841 O O . ALA A 1 99 ? 0.577 6.182 11.695 1.00 72.81 99 ALA A O 1
ATOM 842 N N . TYR A 1 100 ? 0.544 5.162 13.724 1.00 77.44 100 TYR A N 1
ATOM 843 C CA . TYR A 1 100 ? 1.670 4.231 13.557 1.00 77.44 100 TYR A CA 1
ATOM 844 C C . TYR A 1 100 ? 1.121 2.797 13.520 1.00 77.44 100 TYR A C 1
ATOM 846 O O . TYR A 1 100 ? 0.420 2.389 14.449 1.00 77.44 100 TYR A O 1
ATOM 854 N N . LEU A 1 101 ? 1.397 2.040 12.456 1.00 76.62 101 LEU A N 1
ATOM 855 C CA . LEU A 1 101 ? 0.711 0.773 12.167 1.00 76.62 101 LEU A CA 1
ATOM 856 C C . LEU A 1 101 ? 1.685 -0.386 11.910 1.00 76.62 101 LEU A C 1
ATOM 858 O O . LEU A 1 101 ? 2.625 -0.242 11.137 1.00 76.62 101 LEU A O 1
ATOM 862 N N . TYR A 1 102 ? 1.404 -1.561 12.474 1.00 82.19 102 TYR A N 1
ATOM 863 C CA . TYR A 1 102 ? 2.121 -2.807 12.181 1.00 82.19 102 TYR A CA 1
ATOM 864 C C . TYR A 1 102 ? 1.150 -3.954 11.861 1.00 82.19 102 TYR A C 1
ATOM 866 O O . TYR A 1 102 ? 0.236 -4.227 12.638 1.00 82.19 102 TYR A O 1
ATOM 874 N N . GLN A 1 103 ? 1.312 -4.618 10.712 1.00 83.31 103 GLN A N 1
ATOM 875 C CA . GLN A 1 103 ? 0.507 -5.793 10.324 1.00 83.31 103 GLN A CA 1
ATOM 876 C C . GLN A 1 103 ? -1.018 -5.569 10.342 1.00 83.31 103 GLN A C 1
ATOM 878 O O . GLN A 1 103 ? -1.778 -6.438 10.771 1.00 83.31 103 GLN A O 1
ATOM 883 N N . ASN A 1 104 ? -1.491 -4.401 9.902 1.00 85.00 104 ASN A N 1
ATOM 884 C CA . ASN A 1 104 ? -2.921 -4.080 9.914 1.00 85.00 104 ASN A CA 1
ATOM 885 C C . ASN A 1 104 ? -3.584 -4.331 8.554 1.00 85.00 104 ASN A C 1
ATOM 887 O O . ASN A 1 104 ? -2.949 -4.236 7.503 1.00 85.00 104 ASN A O 1
ATOM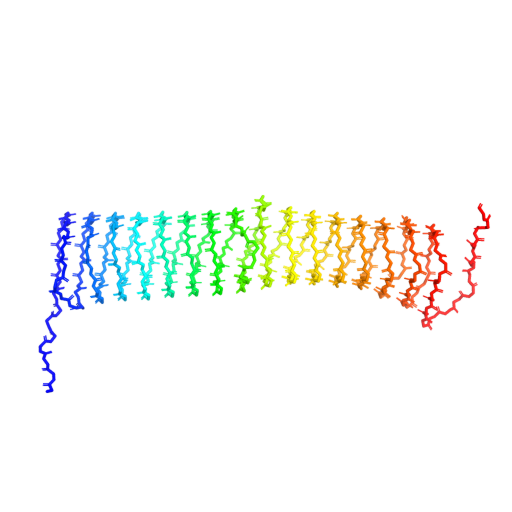 891 N N . TYR A 1 105 ? -4.889 -4.602 8.586 1.00 87.62 105 TYR A N 1
ATOM 892 C CA . TYR A 1 105 ? -5.729 -4.749 7.401 1.00 87.62 105 TYR A CA 1
ATOM 893 C C . TYR A 1 105 ? -6.822 -3.681 7.380 1.00 87.62 105 TYR A C 1
ATOM 895 O O . TYR A 1 105 ? -7.599 -3.563 8.332 1.00 87.62 105 TYR A O 1
ATOM 903 N N . PHE A 1 106 ? -6.923 -2.947 6.274 1.00 87.56 106 PHE A N 1
ATOM 904 C CA . PHE A 1 106 ? -7.928 -1.909 6.073 1.00 87.56 106 PHE A CA 1
ATOM 905 C C . PHE A 1 106 ? -8.706 -2.150 4.787 1.00 87.56 106 PHE A C 1
ATOM 907 O O . PHE A 1 106 ? -8.125 -2.308 3.714 1.00 87.56 106 PHE A O 1
ATOM 914 N N . ARG A 1 107 ? -10.034 -2.107 4.887 1.00 88.62 107 ARG A N 1
ATOM 915 C CA . ARG A 1 107 ? -10.942 -2.124 3.744 1.00 88.62 107 ARG A CA 1
ATOM 916 C C . ARG A 1 107 ? -11.951 -0.994 3.874 1.00 88.62 107 ARG A C 1
ATOM 918 O O . ARG A 1 107 ? -12.770 -1.014 4.789 1.00 88.62 107 ARG A O 1
ATOM 925 N N . SER A 1 108 ? -11.934 -0.031 2.962 1.00 87.88 108 SER A N 1
ATOM 926 C CA . SER A 1 108 ? -12.918 1.054 2.982 1.00 87.88 108 SER A CA 1
ATOM 927 C C . SER A 1 108 ? -13.175 1.626 1.603 1.00 87.88 108 SER A C 1
ATOM 929 O O . SER A 1 108 ? -12.241 1.692 0.824 1.00 87.88 108 SER A O 1
ATOM 931 N N . GLN A 1 109 ? -14.391 2.079 1.288 1.00 86.00 109 GLN A N 1
ATOM 932 C CA . GLN A 1 109 ? -14.637 2.714 -0.019 1.00 86.00 109 GLN A CA 1
ATOM 933 C C . GLN A 1 109 ? -13.727 3.929 -0.204 1.00 86.00 109 GLN A C 1
ATOM 935 O O . GLN A 1 109 ? -13.052 4.058 -1.220 1.00 86.00 109 GLN A O 1
ATOM 940 N N . ARG A 1 110 ? -13.652 4.787 0.817 1.00 86.44 110 ARG A N 1
ATOM 941 C CA . ARG A 1 110 ? -12.766 5.950 0.843 1.00 86.44 110 ARG A CA 1
ATOM 942 C C . ARG A 1 110 ? -11.809 5.865 2.009 1.00 86.44 110 ARG A C 1
ATOM 944 O O . ARG A 1 110 ? -12.227 5.618 3.145 1.00 86.44 110 ARG A O 1
ATOM 951 N N . ILE A 1 111 ? -10.539 6.097 1.722 1.00 82.38 111 ILE A N 1
ATOM 952 C CA . ILE A 1 111 ? -9.458 6.069 2.693 1.00 82.38 111 ILE A CA 1
ATOM 953 C C . ILE A 1 111 ? -8.671 7.377 2.599 1.00 82.38 111 ILE A C 1
ATOM 955 O O . ILE A 1 111 ? -8.120 7.696 1.551 1.00 82.38 111 ILE A O 1
ATOM 959 N N . TYR A 1 112 ? -8.592 8.103 3.714 1.00 84.06 112 TYR A N 1
ATOM 960 C CA . TYR A 1 112 ? -7.748 9.285 3.886 1.00 84.06 112 TYR A CA 1
ATOM 961 C C . TYR A 1 112 ? -6.757 9.024 5.013 1.00 84.06 112 TYR A C 1
ATOM 963 O O . TYR A 1 112 ? -7.155 8.800 6.160 1.00 84.06 112 TYR A O 1
ATOM 971 N N . ILE A 1 113 ? -5.464 9.026 4.705 1.00 75.56 113 ILE A N 1
ATOM 972 C CA . ILE A 1 113 ? -4.460 8.544 5.653 1.00 75.56 113 ILE A CA 1
ATOM 973 C C . ILE A 1 113 ? -3.274 9.496 5.786 1.00 75.56 113 ILE A C 1
ATOM 975 O O . ILE A 1 113 ? -2.686 9.929 4.796 1.00 75.56 113 ILE A O 1
ATOM 979 N N . ARG A 1 114 ? -2.849 9.695 7.041 1.00 76.81 114 ARG A N 1
ATOM 980 C CA . ARG A 1 114 ? -1.522 10.181 7.424 1.00 76.81 114 ARG A CA 1
ATOM 981 C C . ARG A 1 114 ? -0.819 9.192 8.356 1.00 76.81 114 ARG A C 1
ATOM 983 O O . ARG A 1 114 ? -1.032 9.240 9.565 1.00 76.81 114 ARG A O 1
ATOM 990 N N . ILE A 1 115 ? -0.001 8.288 7.822 1.00 70.75 115 ILE A N 1
ATOM 991 C CA . ILE A 1 115 ? 0.591 7.198 8.619 1.00 70.75 115 ILE A CA 1
ATOM 992 C C . ILE A 1 115 ? 2.092 7.041 8.431 1.00 70.75 115 ILE A C 1
ATOM 994 O O . ILE A 1 115 ? 2.672 7.432 7.418 1.00 70.75 115 ILE A O 1
ATOM 998 N N . THR A 1 116 ? 2.664 6.363 9.413 1.00 73.06 116 THR A N 1
ATOM 999 C CA . THR A 1 116 ? 3.818 5.475 9.297 1.00 73.06 116 THR A CA 1
ATOM 1000 C C . THR A 1 116 ? 3.310 4.045 9.480 1.00 73.06 116 THR A C 1
ATOM 1002 O O . THR A 1 116 ? 2.489 3.764 10.357 1.00 73.06 116 THR A O 1
ATOM 1005 N N . SER A 1 117 ? 3.743 3.124 8.631 1.00 75.12 117 SER A N 1
ATOM 1006 C CA . SER A 1 117 ? 3.236 1.750 8.659 1.00 75.12 117 SER A CA 1
ATOM 1007 C C . SER A 1 117 ? 4.261 0.763 8.172 1.00 75.12 117 SER A C 1
ATOM 1009 O O . SER A 1 117 ? 5.044 1.118 7.301 1.00 75.12 117 SER A O 1
ATOM 1011 N N . ASP A 1 118 ? 4.151 -0.466 8.652 1.00 77.44 118 ASP A N 1
ATOM 1012 C CA . ASP A 1 118 ? 4.909 -1.600 8.153 1.00 77.44 118 ASP A CA 1
ATOM 1013 C C . ASP A 1 118 ? 4.011 -2.852 8.039 1.00 77.44 118 ASP A C 1
ATOM 1015 O O . ASP A 1 118 ? 3.090 -3.063 8.843 1.00 77.44 118 ASP A O 1
ATOM 1019 N N . HIS A 1 119 ? 4.251 -3.658 7.001 1.00 81.62 119 HIS A N 1
ATOM 1020 C CA . HIS A 1 119 ? 3.538 -4.900 6.673 1.00 81.62 119 HIS A CA 1
ATOM 1021 C C . HIS A 1 119 ? 1.998 -4.795 6.654 1.00 81.62 119 HIS A C 1
ATOM 1023 O O . HIS A 1 119 ? 1.302 -5.721 7.074 1.00 81.62 119 HIS A O 1
ATOM 1029 N N . SER A 1 120 ? 1.437 -3.667 6.222 1.00 84.31 120 SER A N 1
ATOM 1030 C CA . SER A 1 120 ? -0.008 -3.413 6.239 1.00 84.31 120 SER A CA 1
ATOM 1031 C C . SER A 1 120 ? -0.638 -3.505 4.845 1.00 84.31 120 SER A C 1
ATOM 1033 O O . SER A 1 120 ? -0.004 -3.225 3.827 1.00 84.31 120 SER A O 1
ATOM 1035 N N . VAL A 1 121 ? -1.912 -3.903 4.805 1.00 85.81 121 VAL A N 1
ATOM 1036 C CA . VAL A 1 121 ? -2.692 -4.049 3.568 1.00 85.81 121 VAL A CA 1
ATOM 1037 C C . VAL A 1 121 ? -3.853 -3.070 3.570 1.00 85.81 121 VAL A C 1
ATOM 1039 O O . VAL A 1 121 ? -4.648 -3.037 4.514 1.00 85.81 121 VAL A O 1
ATOM 1042 N N . PHE A 1 122 ? -3.980 -2.313 2.486 1.00 86.50 122 PHE A N 1
ATOM 1043 C CA . PHE A 1 122 ? -5.022 -1.310 2.306 1.00 86.50 122 PHE A CA 1
ATOM 1044 C C . PHE A 1 122 ? -5.791 -1.579 1.019 1.00 86.50 122 PHE A C 1
ATOM 1046 O O . PHE A 1 122 ? -5.196 -1.736 -0.046 1.00 86.50 122 PHE A O 1
ATOM 1053 N N . ILE A 1 123 ? -7.117 -1.628 1.129 1.00 84.75 123 ILE A N 1
ATOM 1054 C CA . ILE A 1 123 ? -8.020 -1.882 0.009 1.00 84.75 123 ILE A CA 1
ATOM 1055 C C . ILE A 1 123 ? -9.106 -0.809 -0.022 1.00 84.75 123 ILE A C 1
ATOM 1057 O O . ILE A 1 123 ? -9.848 -0.664 0.957 1.00 84.75 123 ILE A O 1
ATOM 1061 N N . SER A 1 124 ? -9.244 -0.107 -1.147 1.00 86.25 124 SER A N 1
ATOM 1062 C CA . SER A 1 124 ? -10.276 0.922 -1.317 1.00 86.25 124 SER A CA 1
ATOM 1063 C C . SER A 1 124 ? -10.827 1.085 -2.728 1.00 86.25 124 SER A C 1
ATOM 1065 O O . SER A 1 124 ? -10.390 0.418 -3.654 1.00 86.25 124 SER A O 1
ATOM 1067 N N . GLU A 1 125 ? -11.836 1.942 -2.888 1.00 84.50 125 GLU A N 1
ATOM 1068 C CA . GLU A 1 125 ? -12.213 2.485 -4.201 1.00 84.50 125 GLU A CA 1
ATOM 1069 C C . GLU A 1 125 ? -11.426 3.774 -4.465 1.00 84.50 125 GLU A C 1
ATOM 1071 O O . GLU A 1 125 ? -10.806 3.910 -5.515 1.00 84.50 125 GLU A O 1
ATOM 1076 N N . LEU A 1 126 ? -11.382 4.675 -3.472 1.00 81.81 126 LEU A N 1
ATOM 1077 C CA . LEU A 1 126 ? -10.602 5.911 -3.479 1.00 81.81 126 LEU A CA 1
ATOM 1078 C C . LEU A 1 126 ? -9.594 5.925 -2.333 1.00 81.81 126 LEU A C 1
ATOM 1080 O O . LEU A 1 126 ? -9.967 5.851 -1.154 1.00 81.81 126 LEU A O 1
ATOM 1084 N N . LEU A 1 127 ? -8.329 6.120 -2.687 1.00 77.38 127 LEU A N 1
ATOM 1085 C CA . LEU A 1 127 ? -7.228 6.202 -1.741 1.00 77.38 127 LEU A CA 1
ATOM 1086 C C . LEU A 1 127 ? -6.529 7.557 -1.842 1.00 77.38 127 LEU A C 1
ATOM 1088 O O . LEU A 1 127 ? -6.025 7.917 -2.903 1.00 77.38 127 LEU A O 1
ATOM 1092 N N . GLN A 1 128 ? -6.472 8.280 -0.724 1.00 79.06 128 GLN A N 1
ATOM 1093 C CA . GLN A 1 128 ? -5.663 9.484 -0.561 1.00 79.06 128 GLN A CA 1
ATOM 1094 C C . GLN A 1 128 ? -4.691 9.301 0.603 1.00 79.06 128 GLN A C 1
ATOM 1096 O O . GLN A 1 128 ? -5.091 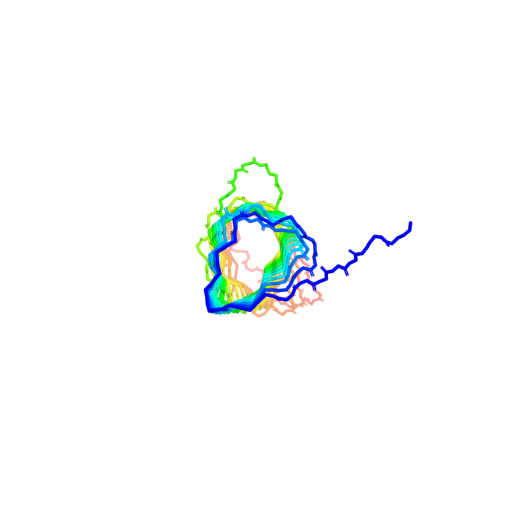9.039 1.743 1.00 79.06 128 GLN A O 1
ATOM 1101 N N . ILE A 1 129 ? -3.398 9.444 0.317 1.00 71.44 129 ILE A N 1
ATOM 1102 C CA . ILE A 1 129 ? -2.329 9.140 1.269 1.00 71.44 129 ILE A CA 1
ATOM 1103 C C . ILE A 1 129 ? -1.341 10.293 1.344 1.00 71.44 129 ILE A C 1
ATOM 1105 O O . ILE A 1 129 ? -0.829 10.751 0.328 1.00 71.44 129 ILE A O 1
ATOM 1109 N N . THR A 1 130 ? -0.986 10.665 2.572 1.00 69.50 130 THR A N 1
ATOM 1110 C CA . THR A 1 130 ? 0.225 11.428 2.875 1.00 69.50 130 THR A CA 1
ATOM 1111 C C . THR A 1 130 ? 1.034 10.671 3.924 1.00 69.50 130 THR A C 1
ATOM 1113 O O . THR A 1 130 ? 0.763 10.746 5.120 1.00 69.50 130 THR A O 1
ATOM 1116 N N . MET A 1 131 ? 2.042 9.923 3.496 1.00 61.75 131 MET A N 1
ATOM 1117 C CA . MET A 1 131 ? 2.969 9.246 4.408 1.00 61.75 131 MET A CA 1
ATOM 1118 C C . MET A 1 131 ? 4.183 10.128 4.677 1.00 61.75 131 MET A C 1
ATOM 1120 O O . MET A 1 131 ? 4.554 10.933 3.833 1.00 61.75 131 MET A O 1
ATOM 1124 N N . TYR A 1 132 ? 4.794 9.971 5.849 1.00 56.62 132 TYR A N 1
ATOM 1125 C CA . TYR A 1 132 ? 6.062 10.610 6.198 1.00 56.62 132 TYR A CA 1
ATOM 1126 C C . TYR A 1 132 ? 7.005 9.513 6.685 1.00 56.62 132 TYR A C 1
ATOM 1128 O O . TYR A 1 132 ? 6.728 8.900 7.711 1.00 56.62 132 TYR A O 1
ATOM 1136 N N . GLY A 1 133 ? 8.089 9.251 5.959 1.00 48.59 133 GLY A N 1
ATOM 1137 C CA . GLY A 1 133 ? 9.148 8.346 6.408 1.00 48.59 133 GLY A CA 1
ATOM 1138 C C . GLY A 1 133 ? 10.426 9.114 6.721 1.00 48.59 133 GLY A C 1
ATOM 1139 O O . GLY A 1 133 ? 10.725 10.114 6.074 1.00 48.59 133 GLY A O 1
ATOM 1140 N N . TYR A 1 134 ? 11.171 8.661 7.726 1.00 37.84 134 TYR A N 1
ATOM 1141 C CA . TYR A 1 134 ? 12.572 9.030 7.926 1.00 37.84 134 TYR A CA 1
ATOM 1142 C C . TYR A 1 134 ? 13.446 7.833 7.544 1.00 37.84 134 TYR A C 1
ATOM 1144 O O . TYR A 1 134 ? 12.991 6.693 7.613 1.00 37.84 134 TYR A O 1
ATOM 1152 N N . GLN A 1 135 ? 14.684 8.113 7.130 1.00 39.00 135 GLN A N 1
ATOM 1153 C CA . GLN A 1 135 ? 15.664 7.116 6.699 1.00 39.00 135 GLN A CA 1
ATOM 1154 C C . GLN A 1 135 ? 15.739 5.929 7.671 1.00 39.00 135 GLN A C 1
ATOM 1156 O O . GLN A 1 135 ? 15.975 6.116 8.865 1.00 39.00 135 GLN A O 1
ATOM 1161 N N . ASN A 1 136 ? 15.612 4.728 7.101 1.0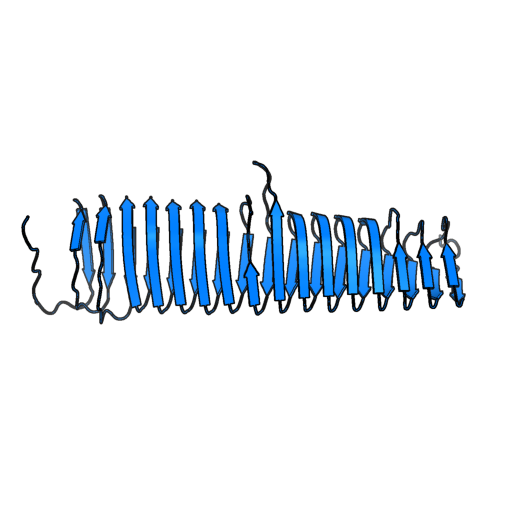0 38.59 136 ASN A N 1
ATOM 1162 C CA . ASN A 1 136 ? 15.639 3.413 7.742 1.00 38.59 136 ASN A CA 1
ATOM 1163 C C . ASN A 1 136 ? 14.384 3.078 8.565 1.00 38.59 136 ASN A C 1
ATOM 1165 O O . ASN A 1 136 ? 14.228 3.512 9.699 1.00 38.59 136 ASN A O 1
ATOM 1169 N N . TYR A 1 137 ? 13.488 2.288 7.970 1.00 44.09 137 TYR A N 1
ATOM 1170 C CA . TYR A 1 137 ? 13.183 0.892 8.338 1.00 44.09 137 TYR A CA 1
ATOM 1171 C C . TYR A 1 137 ? 11.879 0.485 7.619 1.00 44.09 137 TYR A C 1
ATOM 1173 O O . TYR A 1 137 ? 10.797 0.571 8.184 1.00 44.09 137 TYR A O 1
ATOM 1181 N N . LEU A 1 138 ? 12.056 0.117 6.339 1.00 48.19 138 LEU A N 1
ATOM 1182 C CA . LEU A 1 138 ? 11.293 -0.815 5.487 1.00 48.19 138 LEU A CA 1
ATOM 1183 C C . LEU A 1 138 ? 9.758 -0.791 5.575 1.00 48.19 138 LEU A C 1
ATOM 1185 O O . LEU A 1 138 ? 9.184 -1.180 6.585 1.00 48.19 138 LEU A O 1
ATOM 1189 N N . VAL A 1 139 ? 9.091 -0.462 4.462 1.00 61.62 139 VAL A N 1
ATOM 1190 C CA . VAL A 1 139 ? 7.628 -0.504 4.359 1.00 61.62 139 VAL A CA 1
ATOM 1191 C C . VAL A 1 139 ? 7.207 -1.544 3.322 1.00 61.62 139 VAL A C 1
ATOM 1193 O O . VAL A 1 139 ? 7.128 -1.265 2.132 1.00 61.62 139 VAL A O 1
ATOM 1196 N N . HIS A 1 140 ? 6.865 -2.741 3.794 1.00 72.44 140 HIS A N 1
ATOM 1197 C CA . HIS A 1 140 ? 6.337 -3.830 2.964 1.00 72.44 140 HIS A CA 1
ATOM 1198 C C . HIS A 1 140 ? 4.811 -3.783 2.875 1.00 72.44 140 HIS A C 1
ATOM 1200 O O . HIS A 1 140 ? 4.119 -4.704 3.320 1.00 72.44 140 HIS A O 1
ATOM 1206 N N . ASN A 1 141 ? 4.260 -2.687 2.361 1.00 78.88 141 ASN A N 1
ATOM 1207 C CA . ASN A 1 141 ? 2.812 -2.566 2.250 1.00 78.88 141 ASN A CA 1
ATOM 1208 C C . ASN A 1 141 ? 2.290 -3.025 0.893 1.00 78.88 141 ASN A C 1
ATOM 1210 O O . ASN A 1 141 ? 2.958 -2.912 -0.137 1.00 78.88 141 ASN A O 1
ATOM 1214 N N . VAL A 1 142 ? 1.036 -3.477 0.913 1.00 83.06 142 VAL A N 1
ATOM 1215 C CA . VAL A 1 142 ? 0.256 -3.748 -0.293 1.00 83.06 142 VAL A CA 1
ATOM 1216 C C . VAL A 1 142 ? -0.914 -2.782 -0.344 1.00 83.06 142 VAL A C 1
ATOM 1218 O O . VAL A 1 142 ? -1.759 -2.757 0.557 1.00 83.06 142 VAL A O 1
ATOM 1221 N N . TRP A 1 143 ? -0.975 -2.014 -1.423 1.00 85.56 143 TRP A N 1
ATOM 1222 C CA . TRP A 1 143 ? -2.017 -1.030 -1.652 1.00 85.56 143 TRP A CA 1
ATOM 1223 C C . TRP A 1 143 ? -2.827 -1.397 -2.887 1.00 85.56 143 TRP A C 1
ATOM 1225 O O . TRP A 1 143 ? -2.266 -1.628 -3.958 1.00 85.56 143 TRP A O 1
ATOM 1235 N N . ILE A 1 144 ? -4.146 -1.464 -2.721 1.00 83.75 144 ILE A N 1
ATOM 1236 C CA . ILE A 1 144 ? -5.082 -1.852 -3.773 1.00 83.75 144 ILE A CA 1
ATOM 1237 C C . ILE A 1 144 ? -6.210 -0.824 -3.820 1.00 83.75 144 ILE A C 1
ATOM 1239 O O . ILE A 1 144 ? -6.915 -0.651 -2.825 1.00 83.75 144 ILE A O 1
ATOM 1243 N N . SER A 1 145 ? -6.423 -0.160 -4.955 1.00 83.50 145 SER A N 1
ATOM 1244 C CA . SER A 1 145 ? -7.605 0.696 -5.133 1.00 83.50 145 SER A CA 1
ATOM 1245 C C . SER A 1 145 ? -8.059 0.777 -6.584 1.00 83.50 145 SER A C 1
ATOM 1247 O O . SER A 1 145 ? -7.262 0.563 -7.488 1.00 83.50 145 SER A O 1
ATOM 1249 N N . GLU A 1 146 ? -9.330 1.096 -6.837 1.00 81.62 146 GLU A N 1
ATOM 1250 C CA . GLU A 1 146 ? -9.750 1.409 -8.211 1.00 81.62 146 GLU A CA 1
ATOM 1251 C C . GLU A 1 146 ? -9.095 2.710 -8.678 1.00 81.62 146 GLU A C 1
ATOM 1253 O O . GLU A 1 146 ? -8.443 2.740 -9.716 1.00 81.62 146 GLU A O 1
ATOM 1258 N N . GLU A 1 147 ? -9.164 3.761 -7.868 1.00 78.25 147 GLU A N 1
ATOM 1259 C CA . GLU A 1 147 ? -8.528 5.039 -8.164 1.00 78.25 147 GLU A CA 1
ATOM 1260 C C . GLU A 1 147 ? -7.570 5.426 -7.041 1.00 78.25 147 GLU A C 1
ATOM 1262 O O . GLU A 1 147 ? -7.855 5.272 -5.843 1.00 78.25 147 GLU A O 1
ATOM 1267 N N . LEU A 1 148 ? -6.419 5.948 -7.452 1.00 70.88 148 LEU A N 1
ATOM 1268 C CA . LEU A 1 148 ? -5.412 6.510 -6.576 1.00 70.88 148 LEU A CA 1
ATOM 1269 C C . LEU A 1 148 ? -5.198 7.974 -6.937 1.00 70.88 148 LEU A C 1
ATOM 1271 O O . LEU A 1 148 ? -4.710 8.285 -8.022 1.00 70.88 148 LEU A O 1
ATOM 1275 N N . PHE A 1 149 ? -5.521 8.862 -5.999 1.00 67.19 149 PHE A N 1
ATOM 1276 C CA . PHE A 1 149 ? -5.196 10.282 -6.108 1.00 67.19 149 PHE A CA 1
ATOM 1277 C C . PHE A 1 149 ? -4.216 10.640 -5.016 1.00 67.19 149 PHE A C 1
ATOM 1279 O O . PHE A 1 149 ? -4.513 10.521 -3.824 1.00 67.19 149 PHE A O 1
ATOM 1286 N N . MET A 1 150 ? -3.032 11.068 -5.422 1.00 61.94 150 MET A N 1
ATOM 1287 C CA . MET A 1 150 ? -1.897 10.940 -4.541 1.00 61.94 150 MET A CA 1
ATOM 1288 C C . MET A 1 150 ? -0.963 12.139 -4.620 1.00 61.94 150 MET A C 1
ATOM 1290 O O . MET A 1 150 ? -0.239 12.328 -5.588 1.00 61.94 150 MET A O 1
ATOM 1294 N N . ASP A 1 151 ? -0.936 12.918 -3.539 1.00 54.84 151 ASP A N 1
ATOM 1295 C CA . ASP A 1 151 ? 0.164 13.837 -3.246 1.00 54.84 151 ASP A CA 1
ATOM 1296 C C . ASP A 1 151 ? 1.066 13.156 -2.218 1.00 54.84 151 ASP A C 1
ATOM 1298 O O . ASP A 1 151 ? 0.876 13.234 -0.998 1.00 54.84 151 ASP A O 1
ATOM 1302 N N . ILE A 1 152 ? 1.985 12.356 -2.739 1.00 51.44 152 ILE A N 1
ATOM 1303 C CA . ILE A 1 152 ? 2.916 11.604 -1.926 1.00 51.44 152 ILE A CA 1
ATOM 1304 C C . ILE A 1 152 ? 4.044 12.538 -1.458 1.00 51.44 152 ILE A C 1
ATOM 1306 O O . ILE A 1 152 ? 4.710 13.217 -2.234 1.00 51.44 152 ILE A O 1
ATOM 1310 N N . ARG A 1 153 ? 4.352 12.473 -0.161 1.00 53.31 153 ARG A N 1
ATOM 1311 C CA . ARG A 1 153 ? 5.690 12.780 0.372 1.00 53.31 153 ARG A CA 1
ATOM 1312 C C . ARG A 1 153 ? 6.255 11.544 1.078 1.00 53.31 153 ARG A C 1
ATOM 1314 O O . ARG A 1 153 ? 6.696 11.593 2.220 1.00 53.31 153 ARG A O 1
ATOM 1321 N N . ILE A 1 154 ? 6.156 10.408 0.398 1.00 52.66 154 ILE A N 1
ATOM 1322 C CA . ILE A 1 154 ? 6.696 9.123 0.834 1.00 52.66 154 ILE A CA 1
ATOM 1323 C C . ILE A 1 154 ? 8.213 9.221 0.789 1.00 52.66 154 ILE A C 1
ATOM 1325 O O . ILE A 1 154 ? 8.768 9.741 -0.168 1.00 52.66 154 ILE A O 1
ATOM 1329 N N . ILE A 1 155 ? 8.833 8.708 1.844 1.00 57.56 155 ILE A N 1
ATOM 1330 C CA . ILE A 1 155 ? 10.191 8.175 1.854 1.00 57.56 155 ILE A CA 1
ATOM 1331 C C . ILE A 1 155 ? 9.976 6.749 2.355 1.00 57.56 155 ILE A C 1
ATOM 1333 O O . ILE A 1 155 ? 9.685 6.554 3.537 1.00 57.56 155 ILE A O 1
ATOM 1337 N N . SER A 1 156 ? 9.942 5.769 1.459 1.00 59.34 156 SER A N 1
ATOM 1338 C CA . SER A 1 156 ? 9.707 4.375 1.837 1.00 59.34 156 SER A CA 1
ATOM 1339 C C . SER A 1 156 ? 10.279 3.418 0.816 1.00 59.34 156 SER A C 1
ATOM 1341 O O . SER A 1 156 ? 10.270 3.730 -0.376 1.00 59.34 156 SER A O 1
ATOM 1343 N N . ASP A 1 157 ? 10.602 2.222 1.294 1.00 66.81 157 ASP A N 1
ATOM 1344 C CA . ASP A 1 157 ? 11.205 1.172 0.489 1.00 66.81 157 ASP A CA 1
ATOM 1345 C C . ASP A 1 157 ? 10.346 -0.096 0.534 1.00 66.81 157 ASP A C 1
ATOM 1347 O O . ASP A 1 157 ? 9.894 -0.453 1.624 1.00 66.81 157 ASP A O 1
ATOM 1351 N N . HIS A 1 158 ? 10.223 -0.807 -0.596 1.00 74.62 158 HIS A N 1
ATOM 1352 C CA . HIS A 1 158 ? 9.623 -2.155 -0.725 1.00 74.62 158 HIS A CA 1
ATOM 1353 C C . HIS A 1 158 ? 8.085 -2.275 -0.742 1.00 74.62 158 HIS A C 1
ATOM 1355 O O . HIS A 1 158 ? 7.531 -3.239 -0.210 1.00 74.62 158 HIS A O 1
ATOM 1361 N N . ASN A 1 159 ? 7.367 -1.367 -1.410 1.00 78.75 159 ASN A N 1
ATOM 1362 C CA . ASN A 1 159 ? 5.905 -1.460 -1.534 1.00 78.75 159 ASN A CA 1
ATOM 1363 C C . ASN A 1 159 ? 5.431 -2.113 -2.836 1.00 78.75 159 ASN A C 1
ATOM 1365 O O . ASN A 1 159 ? 6.088 -2.036 -3.877 1.00 78.75 159 ASN A O 1
ATOM 1369 N N . VAL A 1 160 ? 4.212 -2.655 -2.782 1.00 82.62 160 VAL A N 1
ATOM 1370 C CA . VAL A 1 160 ? 3.452 -3.098 -3.955 1.00 82.62 160 VAL A CA 1
ATOM 1371 C C . VAL A 1 160 ? 2.177 -2.271 -4.101 1.00 82.62 160 VAL A C 1
ATOM 1373 O O . VAL A 1 160 ? 1.370 -2.174 -3.173 1.00 82.62 160 VAL A O 1
ATOM 1376 N N . TRP A 1 161 ? 1.978 -1.725 -5.295 1.00 83.69 161 TRP A N 1
ATOM 1377 C CA . TRP A 1 161 ? 0.857 -0.863 -5.649 1.00 83.69 161 TRP A CA 1
ATOM 1378 C C . TRP A 1 161 ? 0.077 -1.463 -6.822 1.00 83.69 161 TRP A C 1
ATOM 1380 O O . TRP A 1 161 ? 0.655 -1.732 -7.874 1.00 83.69 161 TRP A O 1
ATOM 1390 N N . ILE A 1 162 ? -1.231 -1.674 -6.655 1.00 83.56 162 ILE A N 1
ATOM 1391 C CA . ILE A 1 162 ? -2.116 -2.249 -7.680 1.00 83.56 162 ILE A CA 1
ATOM 1392 C C . ILE A 1 162 ? -3.359 -1.369 -7.844 1.00 83.56 162 ILE A C 1
ATOM 1394 O O . ILE A 1 162 ? -4.191 -1.311 -6.937 1.00 83.56 162 ILE A O 1
ATOM 1398 N N . PHE A 1 163 ? -3.502 -0.689 -8.986 1.00 83.12 163 PHE A N 1
ATOM 1399 C CA . PHE A 1 163 ? -4.582 0.289 -9.183 1.00 83.12 163 PHE A CA 1
ATOM 1400 C C . PHE A 1 163 ? -5.087 0.373 -10.615 1.00 83.12 163 PHE A C 1
ATOM 1402 O O . PHE A 1 163 ? -4.355 0.033 -11.527 1.00 83.12 163 PHE A O 1
ATOM 1409 N N . ARG A 1 164 ? -6.301 0.878 -10.863 1.00 82.31 164 ARG A N 1
ATOM 1410 C CA . ARG A 1 164 ? -6.711 1.170 -12.248 1.00 82.31 164 ARG A CA 1
ATOM 1411 C C . ARG A 1 164 ? -6.020 2.437 -12.752 1.00 82.31 164 ARG A C 1
ATOM 1413 O O . ARG A 1 164 ? -5.336 2.406 -13.771 1.00 82.31 164 ARG A O 1
ATOM 1420 N N . TRP A 1 165 ? -6.148 3.514 -11.982 1.00 81.38 165 TRP A N 1
ATOM 1421 C CA . TRP A 1 165 ? -5.612 4.836 -12.300 1.00 81.38 165 TRP A CA 1
ATOM 1422 C C . TRP A 1 165 ? -4.677 5.320 -11.204 1.00 81.38 165 TRP A C 1
ATOM 1424 O O . TRP A 1 165 ? -5.027 5.240 -10.023 1.00 81.38 165 TRP A O 1
ATOM 1434 N N . MET A 1 166 ? -3.522 5.854 -11.596 1.00 76.81 166 MET A N 1
ATOM 1435 C CA . MET A 1 166 ? -2.565 6.458 -10.674 1.00 76.81 166 MET A CA 1
ATOM 1436 C C . MET A 1 166 ? -2.000 7.767 -11.235 1.00 76.81 166 MET A C 1
ATOM 1438 O O . MET A 1 166 ? -1.488 7.777 -12.353 1.00 76.81 166 MET A O 1
ATOM 1442 N N . ASP A 1 167 ? -2.038 8.829 -10.429 1.00 77.25 167 ASP A N 1
ATOM 1443 C CA . ASP A 1 167 ? -1.253 10.061 -10.610 1.00 77.25 167 ASP A CA 1
ATOM 1444 C C . ASP A 1 167 ? -0.450 10.317 -9.329 1.00 77.25 167 ASP A C 1
ATOM 1446 O O . ASP A 1 167 ? -1.039 10.464 -8.253 1.00 77.25 167 ASP A O 1
ATOM 1450 N N . ILE A 1 168 ? 0.883 10.275 -9.428 1.00 67.88 168 ILE A N 1
ATOM 1451 C CA . ILE A 1 168 ? 1.788 10.207 -8.276 1.00 67.88 168 ILE A CA 1
ATOM 1452 C C . ILE A 1 168 ? 2.998 11.134 -8.435 1.00 67.88 168 ILE A C 1
ATOM 1454 O O . ILE A 1 168 ? 3.645 11.180 -9.480 1.00 67.88 168 ILE A O 1
ATOM 1458 N N . LYS A 1 169 ? 3.388 11.785 -7.330 1.00 72.31 169 LYS A N 1
ATOM 1459 C CA . LYS A 1 169 ? 4.705 12.420 -7.143 1.00 72.31 169 LYS A CA 1
ATOM 1460 C C . LYS A 1 169 ? 5.439 11.751 -5.987 1.00 72.31 169 LYS A C 1
ATOM 1462 O O . LYS A 1 169 ? 4.926 11.823 -4.880 1.00 72.31 169 LYS A O 1
ATOM 1467 N N . ILE A 1 170 ? 6.584 11.098 -6.194 1.00 65.81 170 ILE A N 1
ATOM 1468 C CA . ILE A 1 170 ? 7.204 10.244 -5.157 1.00 65.81 170 ILE A CA 1
ATOM 1469 C C . ILE A 1 170 ? 8.729 10.355 -5.055 1.00 65.81 170 ILE A C 1
ATOM 1471 O O . ILE A 1 170 ? 9.402 10.597 -6.045 1.00 65.81 170 ILE A O 1
ATOM 1475 N N . ALA A 1 171 ? 9.268 10.151 -3.846 1.00 66.56 171 ALA A N 1
ATOM 1476 C CA . ALA A 1 171 ? 10.678 9.851 -3.607 1.00 66.56 171 ALA A CA 1
ATOM 1477 C C . ALA A 1 171 ? 10.803 8.454 -2.956 1.00 66.56 171 ALA A C 1
ATOM 1479 O O . ALA A 1 171 ? 10.484 8.301 -1.776 1.00 66.56 171 ALA A O 1
ATOM 1480 N N . SER A 1 172 ? 11.167 7.401 -3.696 1.00 67.19 172 SER A N 1
ATOM 1481 C CA . SER A 1 172 ? 11.085 6.025 -3.162 1.00 67.19 172 SER A CA 1
ATOM 1482 C C . SER A 1 172 ? 11.948 4.992 -3.873 1.00 67.19 172 SER A C 1
ATOM 1484 O O . SER A 1 172 ? 12.036 5.016 -5.104 1.00 67.19 172 SER A O 1
ATOM 1486 N N . ASP A 1 173 ? 12.386 3.977 -3.124 1.00 71.06 173 ASP A N 1
ATOM 1487 C CA . ASP A 1 173 ? 13.242 2.912 -3.645 1.00 71.06 173 ASP A CA 1
ATOM 1488 C C . ASP A 1 173 ? 12.564 1.528 -3.575 1.00 71.06 173 ASP A C 1
ATOM 1490 O O . ASP A 1 173 ? 11.721 1.265 -2.717 1.00 71.06 173 ASP A O 1
ATOM 1494 N N . HIS A 1 174 ? 12.928 0.609 -4.469 1.00 75.12 174 HIS A N 1
ATOM 1495 C CA . HIS A 1 174 ? 12.530 -0.807 -4.447 1.00 75.12 174 HIS A CA 1
ATOM 1496 C C . HIS A 1 174 ? 11.015 -1.098 -4.546 1.00 75.12 174 HIS A C 1
ATOM 1498 O O . HIS A 1 174 ? 10.519 -1.978 -3.847 1.00 75.12 174 HIS A O 1
ATOM 1504 N N . ASN A 1 175 ? 10.241 -0.396 -5.383 1.00 76.56 175 ASN A N 1
ATOM 1505 C CA . ASN A 1 175 ? 8.777 -0.574 -5.452 1.00 76.56 175 ASN A CA 1
ATOM 1506 C C . ASN A 1 175 ? 8.289 -1.307 -6.709 1.00 76.56 175 ASN A C 1
ATOM 1508 O O . ASN A 1 175 ? 8.867 -1.193 -7.789 1.00 76.56 175 ASN A O 1
ATOM 1512 N N . GLY A 1 176 ? 7.172 -2.024 -6.563 1.00 80.06 176 GLY A N 1
ATOM 1513 C CA . GLY A 1 176 ? 6.439 -2.671 -7.649 1.00 80.06 176 GLY A CA 1
ATOM 1514 C C . GLY A 1 176 ? 5.087 -2.006 -7.904 1.00 80.06 176 GLY A C 1
ATOM 1515 O O . GLY A 1 176 ? 4.300 -1.827 -6.974 1.00 80.06 176 GLY A O 1
ATOM 1516 N N . TRP A 1 177 ? 4.791 -1.686 -9.162 1.00 82.69 177 TRP A N 1
ATOM 1517 C CA . TRP A 1 177 ? 3.572 -0.983 -9.565 1.00 82.69 177 TRP A CA 1
ATOM 1518 C C . TRP A 1 177 ? 2.860 -1.716 -10.695 1.00 82.69 177 TRP A C 1
ATOM 1520 O O . TRP A 1 177 ? 3.481 -2.110 -11.684 1.00 82.69 177 TRP A O 1
ATOM 1530 N N . ILE A 1 178 ? 1.546 -1.869 -10.563 1.00 83.06 178 ILE A N 1
ATOM 1531 C CA . ILE A 1 178 ? 0.675 -2.440 -11.587 1.00 83.06 178 ILE A CA 1
ATOM 1532 C C . ILE A 1 178 ? -0.519 -1.506 -11.780 1.00 83.06 178 ILE A C 1
ATOM 1534 O O . ILE A 1 178 ? -1.264 -1.274 -10.824 1.00 83.06 178 ILE A O 1
ATOM 1538 N N . SER A 1 179 ? -0.726 -1.005 -13.001 1.00 84.88 179 SER A N 1
ATOM 1539 C CA . SER A 1 179 ? -1.935 -0.250 -13.344 1.00 84.88 179 SER A CA 1
ATOM 1540 C C . SER A 1 179 ? -2.515 -0.492 -14.731 1.00 84.88 179 SER A C 1
ATOM 1542 O O . SER A 1 179 ? -1.919 -1.183 -15.546 1.00 84.88 179 SER A O 1
ATOM 1544 N N . GLU A 1 180 ? -3.704 0.054 -15.004 1.00 85.56 180 GLU A N 1
ATOM 1545 C CA . GLU A 1 180 ? -4.142 0.276 -16.389 1.00 85.56 180 GLU A CA 1
ATOM 1546 C C . GLU A 1 180 ? -3.504 1.565 -16.925 1.00 85.56 180 GLU A C 1
ATOM 1548 O O . GLU A 1 180 ? -2.947 1.568 -18.021 1.00 85.56 180 GLU A O 1
ATOM 1553 N N . LEU A 1 181 ? -3.545 2.648 -16.139 1.00 83.94 181 LEU A N 1
ATOM 1554 C CA . LEU A 1 181 ? -3.052 3.968 -16.529 1.00 83.94 181 LEU A CA 1
ATOM 1555 C C . LEU A 1 181 ? -2.173 4.563 -15.430 1.00 83.94 181 LEU A C 1
ATOM 1557 O O . LEU A 1 181 ? -2.550 4.593 -14.254 1.00 83.94 181 LEU A O 1
ATOM 1561 N N . LEU A 1 182 ? -0.979 5.006 -15.818 1.00 80.75 182 LEU A N 1
ATOM 1562 C CA . LEU A 1 182 ? 0.061 5.464 -14.906 1.00 80.75 182 LEU A CA 1
ATOM 1563 C C . LEU A 1 182 ? 0.597 6.838 -15.305 1.00 80.75 182 LEU A C 1
ATOM 1565 O O . LEU A 1 182 ? 1.144 6.996 -16.393 1.00 80.75 182 LEU A O 1
ATOM 1569 N N . GLN A 1 183 ? 0.509 7.805 -14.397 1.00 82.19 183 GLN A N 1
ATOM 1570 C CA . GLN A 1 183 ? 1.233 9.069 -14.481 1.00 82.19 183 GLN A CA 1
ATOM 1571 C C . GLN A 1 183 ? 2.115 9.227 -13.247 1.00 82.19 183 GLN A C 1
ATOM 1573 O O . GLN A 1 183 ? 1.626 9.181 -12.118 1.00 82.19 183 GLN A O 1
ATOM 1578 N N . ILE A 1 184 ? 3.427 9.359 -13.445 1.00 74.06 184 ILE A N 1
ATOM 1579 C CA . ILE A 1 184 ? 4.378 9.439 -12.330 1.00 74.06 184 ILE A CA 1
ATOM 1580 C C . ILE A 1 184 ? 5.389 10.552 -12.560 1.00 74.06 184 ILE A C 1
ATOM 1582 O O . ILE A 1 184 ? 6.015 10.646 -13.612 1.00 74.06 184 ILE A O 1
ATOM 1586 N N . THR A 1 185 ? 5.628 11.343 -11.517 1.00 78.06 185 THR A N 1
ATOM 1587 C CA . THR A 1 185 ? 6.903 12.037 -11.323 1.00 78.06 185 THR A CA 1
ATOM 1588 C C . THR A 1 185 ? 7.639 11.407 -10.147 1.00 78.06 185 THR A C 1
ATOM 1590 O O . THR A 1 185 ? 7.064 11.339 -9.061 1.00 78.06 185 THR A O 1
ATOM 1593 N N . MET A 1 186 ? 8.881 10.948 -10.310 1.00 71.06 186 MET A N 1
ATOM 1594 C CA . MET A 1 186 ? 9.603 10.372 -9.170 1.00 71.06 186 MET A CA 1
ATOM 1595 C C . MET A 1 186 ? 11.095 10.656 -9.112 1.00 71.06 186 MET A C 1
ATOM 1597 O O . MET A 1 186 ? 11.731 10.845 -10.138 1.00 71.06 186 MET A O 1
ATOM 1601 N N . ASP A 1 187 ? 11.632 10.561 -7.900 1.00 70.75 187 ASP A N 1
ATOM 1602 C CA . ASP A 1 187 ? 13.054 10.378 -7.628 1.00 70.75 187 ASP A CA 1
ATOM 1603 C C . ASP A 1 187 ? 13.226 9.027 -6.898 1.00 70.75 187 ASP A C 1
ATOM 1605 O O . ASP A 1 187 ? 12.478 8.743 -5.961 1.00 70.75 187 ASP A O 1
ATOM 1609 N N . GLY A 1 188 ? 14.144 8.143 -7.300 1.00 67.75 188 GLY A N 1
ATOM 1610 C CA . GLY A 1 188 ? 14.262 6.841 -6.615 1.00 67.75 188 GLY A CA 1
ATOM 1611 C C . GLY A 1 188 ? 15.194 5.809 -7.245 1.00 67.75 188 GLY A C 1
ATOM 1612 O O . GLY A 1 188 ? 15.836 6.076 -8.249 1.00 67.75 188 GLY A O 1
ATOM 1613 N N . TYR A 1 189 ? 15.258 4.608 -6.675 1.00 70.38 189 TYR A N 1
ATOM 1614 C CA . TYR A 1 189 ? 16.125 3.516 -7.137 1.00 70.38 189 TYR A CA 1
ATOM 1615 C C . TYR A 1 189 ? 15.365 2.178 -7.213 1.00 70.38 189 TYR A C 1
ATOM 1617 O O . TYR A 1 189 ? 14.540 1.879 -6.358 1.00 70.38 189 TYR A O 1
ATOM 1625 N N . GLN A 1 190 ? 15.668 1.325 -8.193 1.00 75.50 190 GLN A N 1
ATOM 1626 C CA . GLN A 1 190 ? 15.235 -0.082 -8.261 1.00 75.50 190 GLN A CA 1
ATOM 1627 C C . GLN A 1 190 ? 13.720 -0.351 -8.330 1.00 75.50 190 GLN A C 1
ATOM 1629 O O . GLN A 1 190 ? 13.197 -1.175 -7.585 1.00 75.50 190 GLN A O 1
ATOM 1634 N N . ASN A 1 191 ? 12.984 0.292 -9.236 1.00 78.81 191 ASN A N 1
ATOM 1635 C CA . ASN A 1 191 ? 11.531 0.114 -9.328 1.00 78.81 191 ASN A CA 1
ATOM 1636 C C . ASN A 1 191 ? 11.094 -0.739 -10.536 1.00 78.81 191 ASN A C 1
ATOM 1638 O O . ASN A 1 191 ? 11.737 -0.758 -11.584 1.00 78.81 191 ASN A O 1
ATOM 1642 N N . CYS A 1 192 ? 9.975 -1.451 -10.391 1.00 83.25 192 CYS A N 1
ATOM 1643 C CA . CYS A 1 192 ? 9.366 -2.275 -11.435 1.00 83.25 192 CYS A CA 1
ATOM 1644 C C . CYS A 1 192 ? 7.933 -1.820 -11.724 1.00 83.25 192 CYS A C 1
ATOM 1646 O O . CYS A 1 192 ? 7.118 -1.715 -10.807 1.00 83.25 192 CYS A O 1
ATOM 1648 N N . PHE A 1 193 ? 7.599 -1.620 -12.997 1.00 84.06 193 PHE A N 1
ATOM 1649 C CA . PHE A 1 193 ? 6.307 -1.090 -13.422 1.00 84.06 193 PHE A CA 1
ATOM 1650 C C . PHE A 1 193 ? 5.675 -1.937 -14.513 1.00 84.06 193 PHE A C 1
ATOM 1652 O O . PHE A 1 193 ? 6.342 -2.383 -15.450 1.00 84.06 193 PHE A O 1
ATOM 1659 N N . ARG A 1 194 ? 4.358 -2.100 -14.414 1.00 85.50 194 ARG A N 1
ATOM 1660 C CA . ARG A 1 194 ? 3.521 -2.680 -15.455 1.00 85.50 194 ARG A CA 1
ATOM 1661 C C . ARG A 1 194 ? 2.274 -1.825 -15.649 1.00 85.50 194 ARG A C 1
ATOM 1663 O O . AR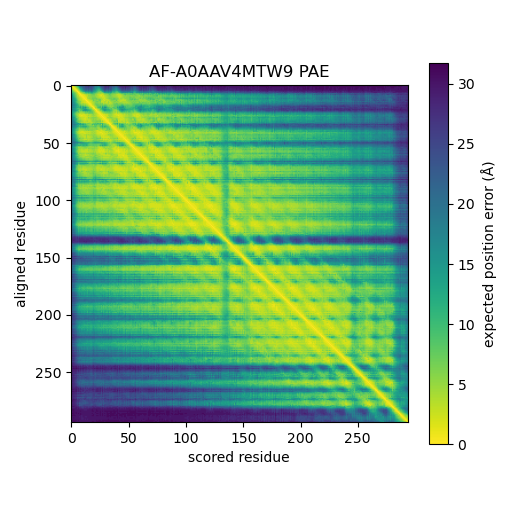G A 1 194 ? 1.511 -1.671 -14.700 1.00 85.50 194 ARG A O 1
ATOM 1670 N N . SER A 1 195 ? 2.036 -1.330 -16.859 1.00 85.81 195 SER A N 1
ATOM 1671 C CA . SER A 1 195 ? 0.796 -0.619 -17.189 1.00 85.81 195 SER A CA 1
ATOM 1672 C C . SER A 1 195 ? 0.285 -0.913 -18.599 1.00 85.81 195 SER A C 1
ATOM 1674 O O . SER A 1 195 ? 0.973 -1.591 -19.350 1.00 85.81 195 SER A O 1
ATOM 1676 N N . GLN A 1 196 ? -0.910 -0.446 -18.973 1.00 85.50 196 GLN A N 1
ATOM 1677 C CA . GLN A 1 196 ? -1.255 -0.331 -20.400 1.00 85.50 196 GLN A CA 1
ATOM 1678 C C . GLN A 1 196 ? -0.712 0.981 -20.960 1.00 85.50 196 GLN A C 1
ATOM 1680 O O . GLN A 1 196 ? -0.124 0.984 -22.037 1.00 85.50 196 GLN A O 1
ATOM 1685 N N . TRP A 1 197 ? -0.844 2.079 -20.210 1.00 85.94 197 TRP A N 1
ATOM 1686 C CA . TRP A 1 197 ? -0.232 3.355 -20.573 1.00 85.94 197 TRP A CA 1
ATOM 1687 C C . TRP A 1 197 ? 0.572 3.938 -19.427 1.00 85.94 197 TRP A C 1
ATOM 1689 O O . TRP A 1 197 ? 0.097 3.990 -18.293 1.00 85.94 197 TRP A O 1
ATOM 1699 N N . MET A 1 198 ? 1.752 4.464 -19.742 1.00 82.81 198 MET A N 1
ATOM 1700 C CA . MET A 1 198 ? 2.558 5.206 -18.781 1.00 82.81 198 MET A CA 1
ATOM 1701 C C . MET A 1 198 ? 3.008 6.549 -19.358 1.00 82.81 198 MET A C 1
ATOM 1703 O O . MET A 1 198 ? 3.484 6.587 -20.488 1.00 82.81 198 MET A O 1
ATOM 1707 N N . ASP A 1 199 ? 2.891 7.618 -18.571 1.00 84.00 199 ASP A N 1
ATOM 1708 C CA . ASP A 1 199 ? 3.542 8.919 -18.781 1.00 84.00 199 ASP A CA 1
ATOM 1709 C C . ASP A 1 199 ? 4.362 9.276 -17.536 1.00 84.00 199 ASP A C 1
ATOM 1711 O O . ASP A 1 199 ? 3.859 9.309 -16.411 1.00 84.00 199 ASP A O 1
ATOM 1715 N N . ILE A 1 200 ? 5.667 9.434 -17.717 1.00 72.38 200 ILE A N 1
ATOM 1716 C CA . ILE A 1 200 ? 6.638 9.298 -16.643 1.00 72.38 200 ILE A CA 1
ATOM 1717 C C . ILE A 1 200 ? 7.702 10.408 -16.719 1.00 72.38 200 ILE A C 1
ATOM 1719 O O . ILE A 1 200 ? 8.323 10.614 -17.759 1.00 72.38 200 ILE A O 1
ATOM 1723 N N . ARG A 1 201 ? 7.992 11.079 -15.594 1.00 79.19 201 ARG A N 1
ATOM 1724 C CA . ARG A 1 201 ? 9.113 12.028 -15.429 1.00 79.19 201 ARG A CA 1
ATOM 1725 C C . ARG A 1 201 ? 9.985 11.662 -14.228 1.00 79.19 201 ARG A C 1
ATOM 1727 O O . ARG A 1 201 ? 9.499 11.746 -13.107 1.00 79.19 201 ARG A O 1
ATOM 1734 N N . ILE A 1 202 ? 11.250 11.284 -14.415 1.00 68.38 202 ILE A N 1
ATOM 1735 C CA . ILE A 1 202 ? 12.011 10.646 -13.324 1.00 68.38 202 ILE A CA 1
ATOM 1736 C C . ILE A 1 202 ? 13.483 11.064 -13.226 1.00 68.38 202 ILE A C 1
ATOM 1738 O O . ILE A 1 202 ? 14.133 11.202 -14.254 1.00 68.38 202 ILE A O 1
ATOM 1742 N N . ALA A 1 203 ? 14.025 11.155 -12.005 1.00 71.19 203 ALA A N 1
ATOM 1743 C CA . ALA A 1 203 ? 15.460 11.012 -11.732 1.00 71.19 203 ALA A CA 1
ATOM 1744 C C . ALA A 1 203 ? 15.744 9.709 -10.937 1.00 71.19 203 ALA A C 1
ATOM 1746 O O . ALA A 1 203 ? 15.487 9.649 -9.734 1.00 71.19 203 ALA A O 1
ATOM 1747 N N . SER A 1 204 ? 16.208 8.628 -11.584 1.00 69.38 204 SER A N 1
ATOM 1748 C CA . SER A 1 204 ? 16.300 7.303 -10.929 1.00 69.38 204 SER A CA 1
ATOM 1749 C C . SER A 1 204 ? 17.228 6.286 -11.579 1.00 69.38 204 SER A C 1
ATOM 1751 O O . SER A 1 204 ? 17.338 6.270 -12.806 1.00 69.38 204 SER A O 1
ATOM 1753 N N . ASP A 1 205 ? 17.676 5.296 -10.801 1.00 69.94 205 ASP A N 1
ATOM 1754 C CA . ASP A 1 205 ? 18.542 4.223 -11.305 1.00 69.94 205 ASP A CA 1
ATOM 1755 C C . ASP A 1 205 ? 17.938 2.820 -11.126 1.00 69.94 205 ASP A C 1
ATOM 1757 O O . ASP A 1 205 ? 17.266 2.551 -10.132 1.00 69.94 205 ASP A O 1
ATOM 1761 N N . HIS A 1 206 ? 18.251 1.891 -12.035 1.00 76.94 206 HIS A N 1
ATOM 1762 C CA . HIS A 1 206 ? 17.935 0.456 -11.973 1.00 76.94 206 HIS A CA 1
ATOM 1763 C C . HIS A 1 206 ? 16.453 0.066 -12.133 1.00 76.94 206 HIS A C 1
ATOM 1765 O O . HIS A 1 206 ? 15.963 -0.753 -11.362 1.00 76.94 206 HIS A O 1
ATOM 1771 N N . ASN A 1 207 ? 15.715 0.574 -13.128 1.00 79.25 207 ASN A N 1
ATOM 1772 C CA . ASN A 1 207 ? 14.275 0.275 -13.247 1.00 79.25 207 ASN A CA 1
ATOM 1773 C C . ASN A 1 207 ? 13.895 -0.691 -14.379 1.00 79.25 207 ASN A C 1
ATOM 1775 O O . ASN A 1 207 ? 14.547 -0.759 -15.421 1.00 79.25 207 ASN A O 1
ATOM 1779 N N . GLY A 1 208 ? 12.779 -1.399 -14.183 1.00 82.56 208 GLY A N 1
ATOM 1780 C CA . GLY A 1 208 ? 12.140 -2.269 -15.171 1.00 82.56 208 GLY A CA 1
ATOM 1781 C C . GLY A 1 208 ? 10.723 -1.806 -15.515 1.00 82.56 208 GLY A C 1
ATOM 1782 O O . GLY A 1 208 ? 9.907 -1.600 -14.621 1.00 82.56 208 GLY A O 1
ATOM 1783 N N . TRP A 1 209 ? 10.403 -1.691 -16.802 1.00 83.38 209 TRP A N 1
ATOM 1784 C CA . TRP A 1 209 ? 9.127 -1.152 -17.281 1.00 83.38 209 TRP A CA 1
ATOM 1785 C C . TRP A 1 209 ? 8.481 -2.080 -18.301 1.00 83.38 209 TRP A C 1
ATOM 1787 O O . TRP A 1 209 ? 9.145 -2.549 -19.224 1.00 83.38 209 TRP A O 1
ATOM 1797 N N . ILE A 1 210 ? 7.177 -2.307 -18.169 1.00 83.31 210 ILE A N 1
ATOM 1798 C CA . ILE A 1 210 ? 6.369 -3.059 -19.130 1.00 83.31 210 ILE A CA 1
ATOM 1799 C C . ILE A 1 210 ? 5.105 -2.253 -19.440 1.00 83.31 210 ILE A C 1
ATOM 1801 O O . ILE A 1 210 ? 4.342 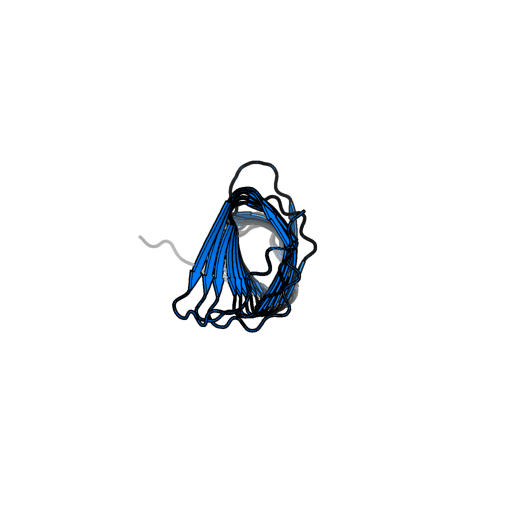-1.957 -18.523 1.00 83.31 210 ILE A O 1
ATOM 1805 N N . SER A 1 211 ? 4.867 -1.912 -20.708 1.00 84.25 211 SER A N 1
ATOM 1806 C CA . SER A 1 211 ? 3.655 -1.197 -21.132 1.00 84.25 211 SER A CA 1
ATOM 1807 C C . SER A 1 211 ? 3.150 -1.582 -22.515 1.00 84.25 211 SER A C 1
ATOM 1809 O O . SER A 1 211 ? 3.856 -2.242 -23.266 1.00 84.25 211 SER A O 1
ATOM 1811 N N . GLU A 1 212 ? 1.931 -1.178 -22.868 1.00 84.38 212 GLU A N 1
ATOM 1812 C CA . GLU A 1 212 ? 1.530 -1.108 -24.278 1.00 84.38 212 GLU A CA 1
ATOM 1813 C C . GLU A 1 212 ? 1.988 0.231 -24.870 1.00 84.38 212 GLU A C 1
ATOM 1815 O O . GLU A 1 212 ? 2.613 0.251 -25.927 1.00 84.38 212 GLU A O 1
ATOM 1820 N N . LEU A 1 213 ? 1.756 1.342 -24.163 1.0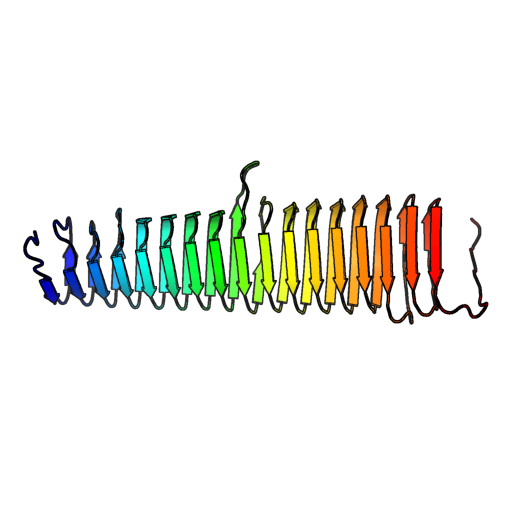0 81.94 213 LEU A N 1
ATOM 1821 C CA . LEU A 1 213 ? 2.154 2.695 -24.562 1.00 81.94 213 LEU A CA 1
ATOM 1822 C C . LEU A 1 213 ? 2.970 3.380 -23.469 1.00 81.94 213 LEU A C 1
ATOM 1824 O O . LEU A 1 213 ? 2.617 3.348 -22.290 1.00 81.94 213 LEU A O 1
ATOM 1828 N N . LEU A 1 214 ? 4.086 3.992 -23.854 1.00 78.56 214 LEU A N 1
ATOM 1829 C CA . LEU A 1 214 ? 5.071 4.505 -22.911 1.00 78.56 214 LEU A CA 1
ATOM 1830 C C . LEU A 1 214 ? 5.586 5.886 -23.314 1.00 78.56 214 LEU A C 1
ATOM 1832 O O . LEU A 1 214 ? 6.198 6.038 -24.364 1.00 78.56 214 LEU A O 1
ATOM 1836 N N . GLN A 1 215 ? 5.385 6.882 -22.460 1.00 80.44 215 GLN A N 1
ATOM 1837 C CA . GLN A 1 215 ? 5.984 8.206 -22.566 1.00 80.44 215 GLN A CA 1
ATOM 1838 C C . GLN A 1 215 ? 6.905 8.431 -21.370 1.00 80.44 215 GLN A C 1
ATOM 1840 O O . GLN A 1 215 ? 6.479 8.279 -20.227 1.00 80.44 215 GLN A O 1
ATOM 1845 N N . ILE A 1 216 ? 8.184 8.734 -21.610 1.00 72.94 216 ILE A N 1
ATOM 1846 C CA . ILE A 1 216 ? 9.163 8.915 -20.528 1.00 72.94 216 ILE A CA 1
ATOM 1847 C C . ILE A 1 216 ? 10.046 10.135 -20.777 1.00 72.94 216 ILE A C 1
ATOM 1849 O O . ILE A 1 216 ? 10.626 10.306 -21.846 1.00 72.94 216 ILE A O 1
ATOM 1853 N N . THR A 1 217 ? 10.236 10.939 -19.736 1.00 78.50 217 THR A N 1
ATOM 1854 C CA . THR A 1 217 ? 11.389 11.825 -19.565 1.00 78.50 217 THR A CA 1
ATOM 1855 C C . THR A 1 217 ? 12.197 11.345 -18.364 1.00 78.50 217 THR A C 1
ATOM 1857 O O . THR A 1 217 ? 11.635 11.269 -17.274 1.00 78.50 217 THR A O 1
ATOM 1860 N N . MET A 1 218 ? 13.484 11.026 -18.509 1.00 71.19 218 MET A N 1
ATOM 1861 C CA . MET A 1 218 ? 14.267 10.581 -17.351 1.00 71.19 218 MET A CA 1
ATOM 1862 C C . MET A 1 218 ? 15.738 10.992 -17.351 1.00 71.19 218 MET A C 1
ATOM 1864 O O . MET A 1 218 ? 16.361 11.067 -18.408 1.00 71.19 218 MET A O 1
ATOM 1868 N N . ASP A 1 219 ? 16.286 11.128 -16.147 1.00 69.94 219 ASP A N 1
ATOM 1869 C CA . ASP A 1 219 ? 17.717 11.206 -15.861 1.00 69.94 219 ASP A CA 1
ATOM 1870 C C . ASP A 1 219 ? 18.089 10.010 -14.949 1.00 69.94 219 ASP A C 1
ATOM 1872 O O . ASP A 1 219 ? 17.377 9.755 -13.978 1.00 69.94 219 ASP A O 1
ATOM 1876 N N . GLY A 1 220 ? 19.129 9.211 -15.237 1.00 68.38 220 GLY A N 1
ATOM 1877 C CA . GLY A 1 220 ? 19.383 8.005 -14.419 1.00 68.38 220 GLY A CA 1
ATOM 1878 C C . GLY A 1 220 ? 20.459 7.018 -14.881 1.00 68.38 220 GLY A C 1
ATOM 1879 O O . GLY A 1 220 ? 21.227 7.304 -15.787 1.00 68.38 220 GLY A O 1
ATOM 1880 N N . TYR A 1 221 ? 20.504 5.815 -14.307 1.00 67.00 221 TYR A N 1
ATOM 1881 C CA . TYR A 1 221 ? 21.430 4.735 -14.697 1.00 67.00 221 TYR A CA 1
ATOM 1882 C C . TYR A 1 221 ? 20.704 3.376 -14.793 1.00 67.00 221 TYR A C 1
ATOM 1884 O O . TYR A 1 221 ? 19.847 3.080 -13.974 1.00 67.00 221 TYR A O 1
ATOM 1892 N N . GLN A 1 222 ? 21.056 2.520 -15.760 1.00 72.62 222 GLN A N 1
ATOM 1893 C CA . GLN A 1 222 ? 20.634 1.111 -15.894 1.00 72.62 222 GLN A CA 1
ATOM 1894 C C . GLN A 1 222 ? 19.116 0.872 -15.943 1.00 72.62 222 GLN A C 1
ATOM 1896 O O . GLN A 1 222 ? 18.500 0.603 -14.923 1.00 72.62 222 GLN A O 1
ATOM 1901 N N . ASN A 1 223 ? 18.489 0.881 -17.122 1.00 78.00 223 ASN A N 1
ATOM 1902 C CA . ASN A 1 223 ? 17.042 0.625 -17.223 1.00 78.00 223 ASN A CA 1
ATOM 1903 C C . ASN A 1 223 ? 16.675 -0.417 -18.285 1.00 78.00 223 ASN A C 1
ATOM 1905 O O . ASN A 1 223 ? 17.334 -0.530 -19.318 1.00 78.00 223 ASN A O 1
ATOM 1909 N N . CYS A 1 224 ? 15.591 -1.153 -18.040 1.00 81.38 224 CYS A N 1
ATOM 1910 C CA . CYS A 1 224 ? 15.036 -2.155 -18.946 1.00 81.38 224 CYS A CA 1
ATOM 1911 C C . CYS A 1 224 ? 13.585 -1.817 -19.297 1.00 81.38 224 CYS A C 1
ATOM 1913 O O . CYS A 1 224 ? 12.759 -1.640 -18.404 1.00 81.38 224 CYS A O 1
ATOM 1915 N N . PHE A 1 225 ? 13.249 -1.797 -20.585 1.00 79.31 225 PHE A N 1
ATOM 1916 C CA . PHE A 1 225 ? 11.920 -1.419 -21.062 1.00 79.31 225 PHE A CA 1
ATOM 1917 C C . PHE A 1 225 ? 11.344 -2.463 -22.014 1.00 79.31 225 PHE A C 1
ATOM 1919 O O . PHE A 1 225 ? 12.035 -2.960 -22.906 1.00 79.31 225 PHE A O 1
ATOM 1926 N N . ARG A 1 226 ? 10.050 -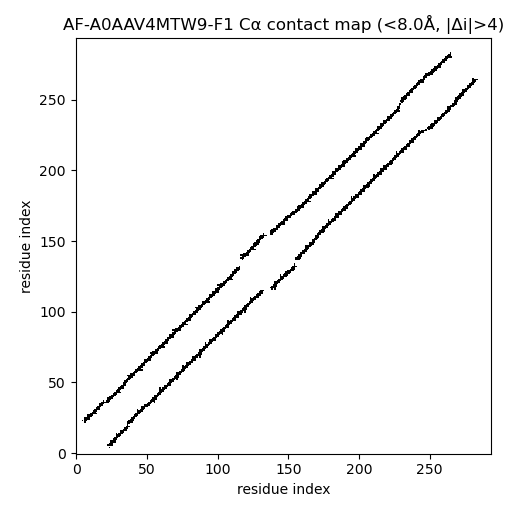2.745 -21.857 1.00 80.50 226 ARG A N 1
ATOM 1927 C CA . ARG A 1 226 ? 9.238 -3.500 -22.808 1.00 80.50 226 ARG A CA 1
ATOM 1928 C C . ARG A 1 226 ? 7.992 -2.700 -23.168 1.00 80.50 226 ARG A C 1
ATOM 1930 O O . ARG A 1 226 ? 7.201 -2.410 -22.274 1.00 80.50 226 ARG A O 1
ATOM 1937 N N . SER A 1 227 ? 7.803 -2.358 -24.442 1.00 77.31 227 SER A N 1
ATOM 1938 C CA . SER A 1 227 ? 6.586 -1.664 -24.886 1.00 77.31 227 SER A CA 1
ATOM 1939 C C . SER A 1 227 ? 6.198 -1.957 -26.334 1.00 77.31 227 SER A C 1
ATOM 1941 O O . SER A 1 227 ? 7.073 -2.255 -27.147 1.00 77.31 227 SER A O 1
ATOM 1943 N N . GLN A 1 228 ? 4.908 -1.836 -26.673 1.00 74.38 228 GLN A N 1
ATOM 1944 C CA . GLN A 1 228 ? 4.474 -1.800 -28.079 1.00 74.38 228 GLN A CA 1
ATOM 1945 C C . GLN A 1 228 ? 4.775 -0.427 -28.704 1.00 74.38 228 GLN A C 1
ATOM 1947 O O . GLN A 1 228 ? 5.320 -0.363 -29.795 1.00 74.38 228 GLN A O 1
ATOM 1952 N N . TRP A 1 229 ? 4.513 0.669 -27.983 1.00 72.00 229 TRP A N 1
ATOM 1953 C CA . TRP A 1 229 ? 4.717 2.050 -28.440 1.00 72.00 229 TRP A CA 1
ATOM 1954 C C . TRP A 1 229 ? 5.510 2.875 -27.424 1.00 72.00 229 TRP A C 1
ATOM 1956 O O . TRP A 1 229 ? 5.344 2.697 -26.214 1.00 72.00 229 TRP A O 1
ATOM 1966 N N . MET A 1 230 ? 6.357 3.796 -27.897 1.00 70.00 230 MET A N 1
ATOM 1967 C CA . MET A 1 230 ? 7.228 4.620 -27.044 1.00 70.00 230 MET A CA 1
ATOM 1968 C C . MET A 1 230 ? 7.497 6.036 -27.596 1.00 70.00 230 MET A C 1
ATOM 1970 O O . MET A 1 230 ? 7.791 6.184 -28.781 1.00 70.00 230 MET A O 1
ATOM 1974 N N . ASP A 1 231 ? 7.492 7.042 -26.714 1.00 71.06 231 ASP A N 1
ATOM 1975 C CA . ASP A 1 231 ? 8.046 8.399 -26.908 1.00 71.06 231 ASP A CA 1
ATOM 1976 C C . ASP A 1 231 ? 8.932 8.764 -25.702 1.00 71.06 231 ASP A C 1
ATOM 1978 O O . ASP A 1 231 ? 8.514 8.645 -24.550 1.00 71.06 231 ASP A O 1
ATOM 1982 N N . ILE A 1 232 ? 10.201 9.108 -25.934 1.00 66.00 232 ILE A N 1
ATOM 1983 C CA . ILE A 1 232 ? 11.236 9.025 -24.898 1.00 66.00 232 ILE A CA 1
ATOM 1984 C C . ILE A 1 232 ? 12.259 10.169 -24.995 1.00 66.00 232 ILE A C 1
ATOM 1986 O O . ILE A 1 232 ? 12.866 10.404 -26.039 1.00 66.00 232 ILE A O 1
ATOM 1990 N N . ARG A 1 233 ? 12.565 10.807 -23.858 1.00 70.00 233 ARG A N 1
ATOM 1991 C CA . ARG A 1 233 ? 13.716 11.713 -23.668 1.00 70.00 233 ARG A CA 1
ATOM 1992 C C . ARG A 1 233 ? 14.531 11.251 -22.465 1.00 70.00 233 ARG A C 1
ATOM 1994 O O . ARG A 1 233 ? 14.006 11.244 -21.358 1.00 70.00 233 ARG A O 1
ATOM 2001 N N . ILE A 1 234 ? 15.788 10.859 -22.663 1.00 65.81 234 ILE A N 1
ATOM 2002 C CA . ILE A 1 234 ? 16.589 10.247 -21.593 1.00 65.81 234 ILE A CA 1
ATOM 2003 C C . ILE A 1 234 ? 18.016 10.797 -21.573 1.00 65.81 234 ILE A C 1
ATOM 2005 O O . ILE A 1 234 ? 18.688 10.828 -22.605 1.00 65.81 234 ILE A O 1
ATOM 2009 N N . ALA A 1 235 ? 18.514 11.127 -20.384 1.00 67.38 235 ALA A N 1
ATOM 2010 C CA . ALA A 1 235 ? 19.940 11.228 -20.097 1.00 67.38 235 ALA A CA 1
ATOM 2011 C C . ALA A 1 235 ? 20.322 10.143 -19.075 1.00 67.38 235 ALA A C 1
ATOM 2013 O O . ALA A 1 235 ? 20.145 10.315 -17.872 1.00 67.38 235 ALA A O 1
ATOM 2014 N N . SER A 1 236 ? 20.799 8.987 -19.544 1.00 67.00 236 SER A N 1
ATOM 2015 C CA . SER A 1 236 ? 21.144 7.870 -18.656 1.00 67.00 236 SER A CA 1
ATOM 2016 C C . SER A 1 236 ? 22.299 7.029 -19.160 1.00 67.00 236 SER A C 1
ATOM 2018 O O . SER A 1 236 ? 22.590 7.087 -20.342 1.00 67.00 236 SER A O 1
ATOM 2020 N N . ASP A 1 237 ? 22.906 6.183 -18.327 1.00 62.47 237 ASP A N 1
ATOM 2021 C CA . ASP A 1 237 ? 23.898 5.199 -18.785 1.00 62.47 237 ASP A CA 1
ATOM 2022 C C . ASP A 1 237 ? 23.359 3.768 -18.712 1.00 62.47 237 ASP A C 1
ATOM 2024 O O . ASP A 1 237 ? 22.855 3.365 -17.672 1.00 62.47 237 ASP A O 1
ATOM 2028 N N . HIS A 1 238 ? 23.571 2.966 -19.765 1.00 68.69 238 HIS A N 1
ATOM 2029 C CA . HIS A 1 238 ? 23.152 1.556 -19.889 1.00 68.69 238 HIS A CA 1
ATOM 2030 C C . HIS A 1 238 ? 21.627 1.357 -19.956 1.00 68.69 238 HIS A C 1
ATOM 2032 O O . HIS A 1 238 ? 20.945 1.366 -18.941 1.00 68.69 238 HIS A O 1
ATOM 2038 N N . ASN A 1 239 ? 21.074 1.099 -21.144 1.00 73.88 239 ASN A N 1
ATOM 2039 C CA . ASN A 1 239 ? 19.644 0.781 -21.293 1.00 73.88 239 ASN A CA 1
ATOM 2040 C C . ASN A 1 239 ? 19.405 -0.456 -22.170 1.00 73.88 239 ASN A C 1
ATOM 2042 O O . ASN A 1 239 ? 20.098 -0.652 -23.171 1.00 73.88 239 ASN A O 1
ATOM 2046 N N . GLY A 1 240 ? 18.406 -1.264 -21.811 1.00 74.12 240 GLY A N 1
ATOM 2047 C CA . GLY A 1 240 ? 17.925 -2.416 -22.573 1.00 74.12 240 GLY A CA 1
ATOM 2048 C C . GLY A 1 240 ? 16.468 -2.246 -23.004 1.00 74.12 240 GLY A C 1
ATOM 2049 O O . GLY A 1 240 ? 15.623 -1.861 -22.198 1.00 74.12 240 GLY A O 1
ATOM 2050 N N . TRP A 1 241 ? 16.164 -2.562 -24.263 1.00 74.31 241 TRP A N 1
ATOM 2051 C CA . TRP A 1 241 ? 14.848 -2.327 -24.866 1.00 74.31 241 TRP A CA 1
ATOM 2052 C C . TRP A 1 241 ? 14.329 -3.559 -25.607 1.00 74.31 241 TRP A C 1
ATOM 2054 O O . TRP A 1 241 ? 15.080 -4.193 -26.350 1.00 74.31 241 TRP A O 1
ATOM 2064 N N . ILE A 1 242 ? 13.041 -3.865 -25.434 1.00 70.44 242 ILE A N 1
ATOM 2065 C CA . ILE A 1 242 ? 12.326 -4.945 -26.129 1.00 70.44 242 ILE A CA 1
ATOM 2066 C C . ILE A 1 242 ? 10.980 -4.420 -26.651 1.00 70.44 242 ILE A C 1
ATOM 2068 O O . ILE A 1 242 ? 10.215 -3.822 -25.895 1.00 70.44 242 ILE A O 1
ATOM 2072 N N . SER A 1 243 ? 10.653 -4.677 -27.919 1.00 67.69 243 SER A N 1
ATOM 2073 C CA . SER A 1 243 ? 9.354 -4.317 -28.510 1.00 67.69 243 SER A CA 1
ATOM 2074 C C . SER A 1 243 ? 8.858 -5.380 -29.500 1.00 67.69 243 SER A C 1
ATOM 2076 O O . SER A 1 243 ? 9.666 -5.985 -30.200 1.00 67.69 243 SER A O 1
ATOM 2078 N N . GLU A 1 244 ? 7.539 -5.620 -29.528 1.00 59.94 244 GLU A N 1
ATOM 2079 C CA . GLU A 1 244 ? 6.876 -6.650 -30.357 1.00 59.94 244 GLU A CA 1
ATOM 2080 C C . GLU A 1 244 ? 6.454 -6.134 -31.752 1.00 59.94 244 GLU A C 1
ATOM 2082 O O . GLU A 1 244 ? 6.440 -6.900 -32.704 1.00 59.94 244 GLU A O 1
ATOM 2087 N N . LEU A 1 245 ? 6.135 -4.843 -31.914 1.00 52.62 245 LEU A N 1
ATOM 2088 C CA . LEU A 1 245 ? 5.736 -4.237 -33.196 1.00 52.62 245 LEU A CA 1
ATOM 2089 C C . LEU A 1 245 ? 6.326 -2.829 -33.294 1.00 52.62 245 LEU A C 1
ATOM 2091 O O . LEU A 1 245 ? 5.979 -1.960 -32.501 1.00 52.62 245 LEU A O 1
ATOM 2095 N N . LEU A 1 246 ? 7.208 -2.593 -34.270 1.00 45.47 246 LEU A N 1
ATOM 2096 C CA . LEU A 1 246 ? 7.965 -1.344 -34.386 1.00 45.47 246 LEU A CA 1
ATOM 2097 C C . LEU A 1 246 ? 7.461 -0.471 -35.546 1.00 45.47 246 LEU A C 1
ATOM 2099 O O . LEU A 1 246 ? 8.189 -0.191 -36.498 1.00 45.47 246 LEU A O 1
ATOM 2103 N N . GLN A 1 247 ? 6.210 -0.012 -35.469 1.00 39.34 247 GLN A N 1
ATOM 2104 C CA . GLN A 1 247 ? 5.743 1.115 -36.283 1.00 39.34 247 GLN A CA 1
ATOM 2105 C C . GLN A 1 247 ? 5.863 2.370 -35.418 1.00 39.34 247 GLN A C 1
ATOM 2107 O O . GLN A 1 247 ? 5.173 2.470 -34.417 1.00 39.34 247 GLN A O 1
ATOM 2112 N N . PHE A 1 248 ? 6.766 3.304 -35.723 1.00 50.16 248 PHE A N 1
ATOM 2113 C CA . PHE A 1 248 ? 7.047 4.411 -34.805 1.00 50.16 248 PHE A CA 1
ATOM 2114 C C . PHE A 1 248 ? 7.067 5.789 -35.460 1.00 50.16 248 PHE A C 1
ATOM 2116 O O . PHE A 1 248 ? 7.641 5.983 -36.527 1.00 50.16 248 PHE A O 1
ATOM 2123 N N . THR A 1 249 ? 6.555 6.759 -34.701 1.00 34.41 249 THR A N 1
ATOM 2124 C CA . THR A 1 249 ? 7.066 8.133 -34.658 1.00 34.41 249 THR A CA 1
ATOM 2125 C C . THR A 1 249 ? 7.874 8.236 -33.359 1.00 34.41 249 THR A C 1
ATOM 2127 O O . THR A 1 249 ? 7.315 8.532 -32.308 1.00 34.41 249 THR A O 1
ATOM 2130 N N . MET A 1 250 ? 9.158 7.874 -33.390 1.00 49.28 250 MET A N 1
ATOM 2131 C CA . MET A 1 250 ? 10.064 8.036 -32.244 1.00 49.28 250 MET A CA 1
ATOM 2132 C C . MET A 1 250 ? 10.704 9.423 -32.306 1.00 49.28 250 MET A C 1
ATOM 2134 O O . MET A 1 250 ? 11.157 9.839 -33.365 1.00 49.28 250 MET A O 1
ATOM 2138 N N . ASP A 1 251 ? 10.805 10.113 -31.170 1.00 48.88 251 ASP A N 1
ATOM 2139 C CA . ASP A 1 251 ? 11.598 11.342 -31.032 1.00 48.88 251 ASP A CA 1
ATOM 2140 C C . ASP A 1 251 ? 12.630 11.154 -29.904 1.00 48.88 251 ASP A C 1
ATOM 2142 O O . ASP A 1 251 ? 12.728 11.918 -28.943 1.00 48.88 251 ASP A O 1
ATOM 2146 N N . ILE A 1 252 ? 13.399 10.064 -30.010 1.00 53.69 252 ILE A N 1
ATOM 2147 C CA . ILE A 1 252 ? 14.392 9.668 -29.010 1.00 53.69 252 ILE A CA 1
ATOM 2148 C C . ILE A 1 252 ? 15.550 10.663 -29.012 1.00 53.69 252 ILE A C 1
ATOM 2150 O O . ILE A 1 252 ? 16.264 10.788 -30.010 1.00 53.69 252 ILE A O 1
ATOM 2154 N N . ARG A 1 253 ? 15.771 11.315 -27.867 1.00 56.47 253 ARG A N 1
ATOM 2155 C CA . ARG A 1 253 ? 17.008 12.045 -27.550 1.00 56.47 253 ARG A CA 1
ATOM 2156 C C . ARG A 1 253 ? 17.697 11.348 -26.391 1.00 56.47 253 ARG A C 1
ATOM 2158 O O . ARG A 1 253 ? 17.213 11.432 -25.265 1.00 56.47 253 ARG A O 1
ATOM 2165 N N . ILE A 1 254 ? 18.795 10.660 -26.695 1.00 58.53 254 ILE A N 1
ATOM 2166 C CA . ILE A 1 254 ? 19.613 9.934 -25.719 1.00 58.53 254 ILE A CA 1
ATOM 2167 C C . ILE A 1 254 ? 21.003 10.554 -25.675 1.00 58.53 254 ILE A C 1
ATOM 2169 O O . ILE A 1 254 ? 21.648 10.673 -26.716 1.00 58.53 254 ILE A O 1
ATOM 2173 N N . THR A 1 255 ? 21.459 10.891 -24.472 1.00 59.16 255 THR A N 1
ATOM 2174 C CA . THR A 1 255 ? 22.864 11.175 -24.157 1.00 59.16 255 THR A CA 1
ATOM 2175 C C . THR A 1 255 ? 23.366 10.084 -23.207 1.00 59.16 255 THR A C 1
ATOM 2177 O O . THR A 1 255 ? 23.291 10.265 -21.995 1.00 59.16 255 THR A O 1
ATOM 2180 N N . SER A 1 256 ? 23.766 8.924 -23.742 1.00 61.00 256 SER A N 1
ATOM 2181 C CA . SER A 1 256 ? 24.153 7.732 -22.958 1.00 61.00 256 SER A CA 1
ATOM 2182 C C . SER A 1 256 ? 25.448 7.100 -23.447 1.00 61.00 256 SER A C 1
ATOM 2184 O O . SER A 1 256 ? 25.923 7.419 -24.531 1.00 61.00 256 SER A O 1
ATOM 2186 N N . VAL A 1 257 ? 26.016 6.164 -22.683 1.00 61.81 257 VAL A N 1
ATOM 2187 C CA . VAL A 1 257 ? 27.237 5.452 -23.107 1.00 61.81 257 VAL A CA 1
ATOM 2188 C C . VAL A 1 257 ? 26.960 4.075 -23.730 1.00 61.81 257 VAL A C 1
ATOM 2190 O O . VAL A 1 257 ? 27.662 3.707 -24.669 1.00 61.81 257 VAL A O 1
ATOM 2193 N N . HIS A 1 258 ? 25.935 3.334 -23.282 1.00 68.88 258 HIS A N 1
ATOM 2194 C CA . HIS A 1 258 ? 25.643 1.961 -23.739 1.00 68.88 258 HIS A CA 1
ATOM 2195 C C . HIS A 1 258 ? 24.136 1.701 -23.907 1.00 68.88 258 HIS A C 1
ATOM 2197 O O . HIS A 1 258 ? 23.381 1.859 -22.951 1.00 68.88 258 HIS A O 1
ATOM 2203 N N . ASN A 1 259 ? 23.684 1.241 -25.078 1.00 71.38 259 ASN A N 1
ATOM 2204 C CA . ASN A 1 259 ? 22.289 0.822 -25.294 1.00 71.38 259 ASN A CA 1
ATOM 2205 C C . ASN A 1 259 ? 22.197 -0.500 -26.069 1.00 71.38 259 ASN A C 1
ATOM 2207 O O . ASN A 1 259 ? 22.959 -0.726 -27.012 1.00 71.38 259 ASN A O 1
ATOM 2211 N N . VAL A 1 260 ? 21.224 -1.341 -25.713 1.00 72.56 260 VAL A N 1
ATOM 2212 C CA . VAL A 1 260 ? 20.901 -2.597 -26.407 1.00 72.56 260 VAL A CA 1
ATOM 2213 C C . VAL A 1 260 ? 19.424 -2.615 -26.793 1.00 72.56 260 VAL A C 1
ATOM 2215 O O . VAL A 1 260 ? 18.559 -2.432 -25.939 1.00 72.56 260 VAL A O 1
ATOM 2218 N N . TRP A 1 261 ? 19.141 -2.877 -28.067 1.00 71.62 261 TRP A N 1
ATOM 2219 C CA . TRP A 1 261 ? 17.794 -2.866 -28.638 1.00 71.62 261 TRP A CA 1
ATOM 2220 C C . TRP A 1 261 ? 17.449 -4.205 -29.285 1.00 71.62 261 TRP A C 1
ATOM 2222 O O . TRP A 1 261 ? 18.215 -4.698 -30.118 1.00 71.62 261 TRP A O 1
ATOM 2232 N N . LEU A 1 262 ? 16.284 -4.754 -28.932 1.00 68.69 262 LEU A N 1
ATOM 2233 C CA . LEU A 1 262 ? 15.693 -5.958 -29.519 1.00 68.69 262 LEU A CA 1
ATOM 2234 C C . LEU A 1 262 ? 14.318 -5.625 -30.133 1.00 68.69 262 LEU A C 1
ATOM 2236 O O . LEU A 1 262 ? 13.477 -5.041 -29.445 1.00 68.69 262 LEU A O 1
ATOM 2240 N N . SER A 1 263 ? 14.078 -5.999 -31.396 1.00 65.81 263 SER A N 1
ATOM 2241 C CA . SER A 1 263 ? 12.784 -5.788 -32.078 1.00 65.81 263 SER A CA 1
ATOM 2242 C C . SER A 1 263 ? 12.483 -6.812 -33.178 1.00 65.81 263 SER A C 1
ATOM 2244 O O . SER A 1 263 ? 13.398 -7.283 -33.849 1.00 65.81 263 SER A O 1
ATOM 2246 N N . GLU A 1 264 ? 11.204 -7.102 -33.422 1.00 59.47 264 GLU A N 1
ATOM 2247 C CA . GLU A 1 264 ? 10.747 -7.995 -34.498 1.00 59.47 264 GLU A CA 1
ATOM 2248 C C . GLU A 1 264 ? 10.613 -7.292 -35.873 1.00 59.47 264 GLU A C 1
ATOM 2250 O O . GLU A 1 264 ? 10.922 -7.903 -36.893 1.00 59.47 264 GLU A O 1
ATOM 2255 N N . GLU A 1 265 ? 10.281 -5.992 -35.928 1.00 55.47 265 GLU A N 1
ATOM 2256 C CA . GLU A 1 265 ? 10.203 -5.175 -37.166 1.00 55.47 265 GLU A CA 1
ATOM 2257 C C . GLU A 1 265 ? 10.896 -3.802 -36.981 1.00 55.47 265 GLU A C 1
ATOM 2259 O O . GLU A 1 265 ? 11.281 -3.471 -35.859 1.00 55.47 265 GLU A O 1
ATOM 2264 N N . LEU A 1 266 ? 11.149 -3.004 -38.037 1.00 52.03 266 LEU A N 1
ATOM 2265 C CA . LEU A 1 266 ? 11.920 -1.748 -37.900 1.00 52.03 266 LEU A CA 1
ATOM 2266 C C . LEU A 1 266 ? 11.496 -0.606 -38.858 1.00 52.03 266 LEU A C 1
ATOM 2268 O O . LEU A 1 266 ? 11.805 -0.652 -40.047 1.00 52.03 266 LEU A O 1
ATOM 2272 N N . PHE A 1 267 ? 10.897 0.471 -38.326 1.00 49.94 267 PHE A N 1
ATOM 2273 C CA . PHE A 1 267 ? 10.777 1.796 -38.971 1.00 49.94 267 PHE A CA 1
ATOM 2274 C C . PHE A 1 267 ? 11.031 2.903 -37.927 1.00 49.94 267 PHE A C 1
ATOM 2276 O O . PHE A 1 267 ? 10.302 2.971 -36.941 1.00 49.94 267 PHE A O 1
ATOM 2283 N N . MET A 1 268 ? 12.065 3.745 -38.093 1.00 53.00 268 MET A N 1
ATOM 2284 C CA . MET A 1 268 ? 12.526 4.678 -37.043 1.00 53.00 268 MET A CA 1
ATOM 2285 C C . MET A 1 268 ? 13.016 6.039 -37.558 1.00 53.00 268 MET A C 1
ATOM 2287 O O . MET A 1 268 ? 13.787 6.095 -38.514 1.00 53.00 268 MET A O 1
ATOM 2291 N N . ASP A 1 269 ? 12.681 7.094 -36.805 1.00 51.19 269 ASP A N 1
ATOM 2292 C CA . ASP A 1 269 ? 13.400 8.372 -36.735 1.00 51.19 269 ASP A CA 1
ATOM 2293 C C . ASP A 1 269 ? 14.061 8.464 -35.345 1.00 51.19 269 ASP A C 1
ATOM 2295 O O . ASP A 1 269 ? 13.394 8.340 -34.323 1.00 51.19 269 ASP A O 1
ATOM 2299 N N . ILE A 1 270 ? 15.389 8.607 -35.268 1.00 55.34 270 ILE A N 1
ATOM 2300 C CA . ILE A 1 270 ? 16.127 8.614 -33.991 1.00 55.34 270 ILE A CA 1
ATOM 2301 C C . ILE A 1 270 ? 17.219 9.685 -33.994 1.00 55.34 270 ILE A C 1
ATOM 2303 O O . ILE A 1 270 ? 17.973 9.806 -34.961 1.00 55.34 270 ILE A O 1
ATOM 2307 N N . ARG A 1 271 ? 17.386 10.394 -32.866 1.00 56.75 271 ARG A N 1
ATOM 2308 C CA . ARG A 1 271 ? 18.556 11.239 -32.589 1.00 56.75 271 ARG A CA 1
ATOM 2309 C C . ARG A 1 271 ? 19.315 10.746 -31.350 1.00 56.75 271 ARG A C 1
ATOM 2311 O O . ARG A 1 271 ? 19.070 11.179 -30.227 1.00 56.75 271 ARG A O 1
ATOM 2318 N N . ILE A 1 272 ? 20.293 9.874 -31.568 1.00 57.88 272 ILE A N 1
ATOM 2319 C CA . ILE A 1 272 ? 21.183 9.375 -30.512 1.00 57.88 272 ILE A CA 1
ATOM 2320 C C . ILE A 1 272 ? 22.486 10.178 -30.482 1.00 57.88 272 ILE A C 1
ATOM 2322 O O . ILE A 1 272 ? 23.119 10.380 -31.516 1.00 57.88 272 ILE A O 1
ATOM 2326 N N . ILE A 1 273 ? 22.905 10.575 -29.283 1.00 60.88 273 ILE A N 1
ATOM 2327 C CA . ILE A 1 273 ? 24.243 11.079 -28.969 1.00 60.88 273 ILE A CA 1
ATOM 2328 C C . ILE A 1 273 ? 24.842 10.079 -27.965 1.00 60.88 273 ILE A C 1
ATOM 2330 O O . ILE A 1 273 ? 24.739 10.268 -26.756 1.00 60.88 273 ILE A O 1
ATOM 2334 N N . SER A 1 274 ? 25.370 8.952 -28.453 1.00 61.84 274 SER A N 1
ATOM 2335 C CA . SER A 1 274 ? 25.928 7.888 -27.604 1.00 61.84 274 SER A CA 1
ATOM 2336 C C . SER A 1 274 ? 27.076 7.140 -28.271 1.00 61.84 274 SER A C 1
ATOM 2338 O O . SER A 1 274 ? 27.118 7.014 -29.498 1.00 61.84 274 SER A O 1
ATOM 2340 N N . ASP A 1 275 ? 27.957 6.572 -27.448 1.00 58.97 275 ASP A N 1
ATOM 2341 C CA . ASP A 1 275 ? 29.210 5.979 -27.926 1.00 58.97 275 ASP A CA 1
ATOM 2342 C C . ASP A 1 275 ? 29.099 4.473 -28.243 1.00 58.97 275 ASP A C 1
ATOM 2344 O O . ASP A 1 275 ? 29.827 3.977 -29.103 1.00 58.97 275 ASP A O 1
ATOM 2348 N N . HIS A 1 276 ? 28.158 3.733 -27.630 1.00 65.69 276 HIS A N 1
ATOM 2349 C CA . HIS A 1 276 ? 27.986 2.291 -27.873 1.00 65.69 276 HIS A CA 1
ATOM 2350 C C . HIS A 1 276 ? 26.509 1.876 -27.998 1.00 65.69 276 HIS A C 1
ATOM 2352 O O . HIS A 1 276 ? 25.754 1.886 -27.027 1.00 65.69 276 HIS A O 1
ATOM 2358 N N . ASN A 1 277 ? 26.093 1.452 -29.199 1.00 67.88 277 ASN A N 1
ATOM 2359 C CA . ASN A 1 277 ? 24.741 0.947 -29.477 1.00 67.88 277 ASN A CA 1
ATOM 2360 C C . ASN A 1 277 ? 24.782 -0.443 -30.118 1.00 67.88 277 ASN A C 1
ATOM 2362 O O . ASN A 1 277 ? 25.495 -0.649 -31.101 1.00 67.88 277 ASN A O 1
ATOM 2366 N N . VAL A 1 278 ? 23.956 -1.363 -29.620 1.00 69.19 278 VAL A N 1
ATOM 2367 C CA . VAL A 1 278 ? 23.755 -2.704 -30.187 1.00 69.19 278 VAL A CA 1
ATOM 2368 C C . VAL A 1 278 ? 22.293 -2.866 -30.597 1.00 69.19 278 VAL A C 1
ATOM 2370 O O . VAL A 1 278 ? 21.396 -2.590 -29.806 1.00 69.19 278 VAL A O 1
ATOM 2373 N N . TRP A 1 279 ? 22.062 -3.332 -31.826 1.00 68.31 279 TRP A N 1
ATOM 2374 C CA . TRP A 1 279 ? 20.732 -3.587 -32.388 1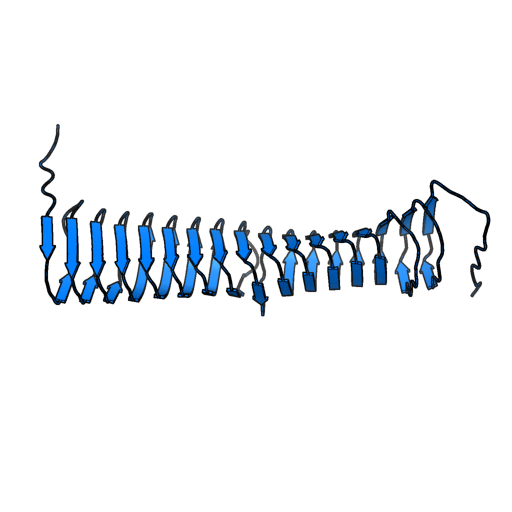.00 68.31 279 TRP A CA 1
ATOM 2375 C C . TRP A 1 279 ? 20.634 -5.042 -32.835 1.00 68.31 279 TRP A C 1
ATOM 2377 O O . TRP A 1 279 ? 21.519 -5.516 -33.550 1.00 68.31 279 TRP A O 1
ATOM 2387 N N . ILE A 1 280 ? 19.569 -5.732 -32.439 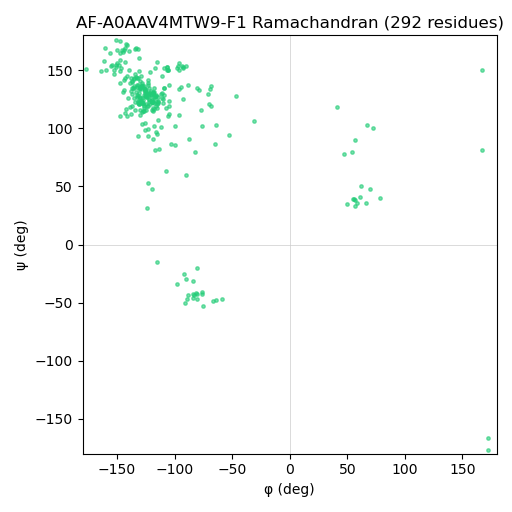1.00 64.50 280 ILE A N 1
ATOM 2388 C CA . ILE A 1 280 ? 19.282 -7.114 -32.832 1.00 64.50 280 ILE A CA 1
ATOM 2389 C C . ILE A 1 280 ? 17.815 -7.165 -33.278 1.00 64.50 280 ILE A C 1
ATOM 2391 O O . ILE A 1 280 ? 16.925 -6.789 -32.517 1.00 64.50 280 ILE A O 1
ATOM 2395 N N . SER A 1 281 ? 17.562 -7.611 -34.509 1.00 63.03 281 SER A N 1
ATOM 2396 C CA . SER A 1 281 ? 16.207 -7.830 -35.025 1.00 63.03 281 SER A CA 1
ATOM 2397 C C . SER A 1 281 ? 16.085 -9.165 -35.755 1.00 63.03 281 SER A C 1
ATOM 2399 O O . SER A 1 281 ? 17.049 -9.618 -36.373 1.00 63.03 281 SER A O 1
ATOM 2401 N N . GLU A 1 282 ? 14.913 -9.805 -35.675 1.00 54.66 282 GLU A N 1
ATOM 2402 C CA . GLU A 1 282 ? 14.663 -11.108 -36.322 1.00 54.66 282 GLU A CA 1
ATOM 2403 C C . GLU A 1 282 ? 14.338 -10.989 -37.822 1.00 54.66 282 GLU A C 1
ATOM 2405 O O . GLU A 1 282 ? 14.558 -11.935 -38.579 1.00 54.66 282 GLU A O 1
ATOM 2410 N N . LEU A 1 283 ? 13.907 -9.812 -38.290 1.00 49.62 283 LEU A N 1
ATOM 2411 C CA . LEU A 1 283 ? 13.672 -9.524 -39.704 1.00 49.62 283 LEU A CA 1
ATOM 2412 C C . LEU A 1 283 ? 14.511 -8.314 -40.132 1.00 49.62 283 LEU A C 1
ATOM 2414 O O . LEU A 1 283 ? 14.361 -7.207 -39.616 1.00 49.62 283 LEU A O 1
ATOM 2418 N N . LEU A 1 284 ? 15.413 -8.517 -41.092 1.00 40.50 284 LEU A N 1
ATOM 2419 C CA . LEU A 1 284 ? 16.063 -7.437 -41.833 1.00 40.50 284 LEU A CA 1
ATOM 2420 C C . LEU A 1 284 ? 15.445 -7.372 -43.232 1.00 40.50 284 LEU A C 1
ATOM 2422 O O . LEU A 1 284 ? 15.731 -8.238 -44.059 1.00 40.50 284 LEU A O 1
ATOM 2426 N N . PRO A 1 285 ? 14.710 -6.306 -43.570 1.00 40.97 285 PRO A N 1
ATOM 2427 C CA . PRO A 1 285 ? 14.819 -5.713 -44.886 1.00 40.97 285 PRO A CA 1
ATOM 2428 C C . PRO A 1 285 ? 15.868 -4.604 -44.793 1.00 40.97 285 PRO A C 1
ATOM 2430 O O . PRO A 1 285 ? 15.779 -3.711 -43.952 1.00 40.97 285 PRO A O 1
ATOM 2433 N N . GLU A 1 286 ? 16.883 -4.669 -45.651 1.00 47.59 286 GLU A N 1
ATOM 2434 C CA . GLU A 1 286 ? 17.863 -3.601 -45.848 1.00 47.59 286 GLU A CA 1
ATOM 2435 C C . GLU A 1 286 ? 17.162 -2.264 -46.148 1.00 47.59 286 GLU A C 1
ATOM 2437 O O . GLU A 1 286 ? 16.879 -1.980 -47.304 1.00 47.59 286 GLU A O 1
ATOM 2442 N N . TYR A 1 287 ? 16.896 -1.409 -45.157 1.00 39.91 287 TYR A N 1
ATOM 2443 C CA . TYR A 1 287 ? 16.502 -0.025 -45.433 1.00 39.91 287 TYR A CA 1
ATOM 2444 C C . TYR A 1 287 ? 17.072 0.972 -44.413 1.00 39.91 287 TYR A C 1
ATOM 2446 O O . TYR A 1 287 ? 16.721 1.005 -43.242 1.00 39.91 287 TYR A O 1
ATOM 2454 N N . ASN A 1 288 ? 17.977 1.806 -44.937 1.00 37.84 288 ASN A N 1
ATOM 2455 C CA . ASN A 1 288 ? 18.402 3.130 -44.476 1.00 37.84 288 ASN A CA 1
ATOM 2456 C C . ASN A 1 288 ? 18.736 3.322 -42.987 1.00 37.84 288 ASN A C 1
ATOM 2458 O O . ASN A 1 288 ? 18.074 4.065 -42.268 1.00 37.84 288 ASN A O 1
ATOM 2462 N N . LYS A 1 289 ? 19.933 2.870 -42.595 1.00 38.38 289 LYS A N 1
ATOM 2463 C CA . LYS A 1 289 ? 20.725 3.601 -41.593 1.00 38.38 289 LYS A CA 1
ATOM 2464 C C . LYS A 1 289 ? 21.136 4.961 -42.174 1.00 38.38 289 LYS A C 1
ATOM 2466 O O . LYS A 1 289 ? 22.227 5.091 -42.723 1.00 38.38 289 LYS A O 1
ATOM 2471 N N . ARG A 1 290 ? 20.305 6.000 -42.053 1.00 39.12 290 ARG A N 1
ATOM 2472 C CA . ARG A 1 290 ? 20.827 7.377 -42.085 1.00 39.12 290 ARG A CA 1
ATOM 2473 C C . ARG A 1 290 ? 21.335 7.724 -40.691 1.00 39.12 290 ARG A C 1
ATOM 2475 O O . ARG A 1 290 ? 20.676 8.409 -39.924 1.00 39.12 290 ARG A O 1
ATOM 2482 N N . LEU A 1 291 ? 22.537 7.239 -40.388 1.00 39.00 291 LEU A N 1
ATOM 2483 C CA . LEU A 1 291 ? 23.393 7.895 -39.408 1.00 39.00 291 LEU A CA 1
ATOM 2484 C C . LEU A 1 291 ? 23.728 9.262 -40.012 1.00 39.00 291 LEU A C 1
ATOM 2486 O O . LEU A 1 291 ? 24.489 9.330 -40.975 1.00 39.00 291 LEU A O 1
ATOM 2490 N N . LEU A 1 292 ? 23.091 10.333 -39.539 1.00 32.62 292 LEU A N 1
ATOM 2491 C CA . LEU A 1 292 ? 23.545 11.678 -39.881 1.00 32.62 292 LEU A CA 1
ATOM 2492 C C . LEU A 1 292 ? 24.877 11.903 -39.155 1.00 32.62 292 LEU A C 1
ATOM 2494 O O . LEU A 1 292 ? 24.911 11.773 -37.931 1.00 32.62 292 LEU A O 1
ATOM 2498 N N . PRO A 1 293 ? 25.975 12.178 -39.875 1.00 31.73 293 PRO A N 1
ATOM 2499 C CA . PRO A 1 293 ? 27.232 12.499 -39.234 1.00 31.73 293 PRO A CA 1
ATOM 2500 C C . PRO A 1 293 ? 27.235 13.972 -38.797 1.00 31.73 293 PRO A C 1
ATOM 2502 O O . PRO A 1 293 ? 26.914 14.844 -39.604 1.00 31.73 293 PRO A O 1
ATOM 2505 N N . PHE A 1 294 ? 27.688 14.170 -37.555 1.00 35.94 294 PHE A N 1
ATOM 2506 C CA . PHE A 1 294 ? 28.068 15.418 -36.871 1.00 35.94 294 PHE A CA 1
ATOM 2507 C C . PHE A 1 294 ? 26.953 16.422 -36.545 1.00 35.94 294 PHE A C 1
ATOM 2509 O O . PHE A 1 294 ? 26.388 17.055 -37.462 1.00 35.94 294 PHE A O 1
#

Mean predicted aligned error: 12.24 Å

Organism: Caerostris extrusa (NCBI:txid172846)